Protein AF-A0A7J2UWP2-F1 (afdb_monomer_lite)

Secondary structure (DSSP, 8-state):
-HHHHHHHHHHHHHHHHHHHHHHHHHHHHHHHHHHHHHHHHHHHHS--PPPPP--EEEEEEETTEEEEEEEESSPEETT-EEEEEETTEEEEEEHHHHB-TTGGGTSEE-TT-EEEEEGGG-GGGGGSSEEEEEEE-STT--EEEEEEEE---S--EEEEEEEESSSPPTT-EEEEEEEEEE-SSS-B-S--EE-PPPTTEEEEEEEESS-EEETTTTEEE-PPPBPTT-EEEEEEEEEE-----SS-EEEEEEEE-SS-S-HHHHHHHHHHHHHHHT-TTTSTTTT-EEEEEEEE--SSS---EEEEEEEEEE-TTTTT-

Radius of gyration: 47.2 Å; chains: 1; bounding box: 147×28×114 Å

Sequence (321 aa):
MKTKNADHLRNLRTQNHALIELSATLLLLGLTVIVFVFITYMLFSAPQGSPGPVTTITGRLVDNNLVLEHMGGEPISLNATIGILFGSIHLQIQAYDYADSETKKDGLWGFGEQVVYPMYTHPEYVEVSQIEVMIINSEPESAIMFCSVLIDPLSDLSVTVSVNPESPQMGTPVIFTITIHNNGNINVSGIKLRFQLPSGFTFVEYSAESGSYDNSTGIWQNIAMIQPGGSAVLTVTAIVGQVIPDELTQLLILLDGSGSIRKADLDFIRNGFVTAIGNASIFPRGGFIEVTVVVFGGNAGGLTCKVVLNPTVVTNATINY

pLDDT: mean 82.62, std 12.98, range [40.56, 98.44]

Foldseek 3Di:
DVVVVVVVVVVVVVVVVVVVVVVVVVVVVVVVVVVVVVVVCVVVVPPPPDPAWAWDWAWEDDPQKTKIFTADTDWFAQQKWKWKDADHDIDIDRQVVQWDPVCPPVRTRHHGGIGIGRNVVPCCNLVGQWMWMWIQGVVVRDTHDIYIYGDDNQWDKDKDWDKPPPDDDAQDKMKIKIKIWTQHQAKDDFDKDADADDAQWAWDDKDWPFWDADNVRSMTGGGDIAHHRGMTIIMTMTGRHDRPFPDAAEDEAEAEPACPQDPVNVVVVLVVVLVQLADCVNVVGNSKHFYWYWYWYDPDDDTDIDTPDDGDIDGSVRSPD

Structure (mmCIF, N/CA/C/O backbone):
data_AF-A0A7J2UWP2-F1
#
_entry.id   AF-A0A7J2UWP2-F1
#
loop_
_atom_site.group_PDB
_atom_site.id
_atom_site.type_symbol
_atom_site.label_atom_id
_atom_site.label_alt_id
_atom_site.label_comp_id
_atom_site.label_asym_id
_atom_site.label_entity_id
_atom_site.label_seq_id
_atom_site.pdbx_PDB_ins_code
_atom_site.Cartn_x
_atom_site.Cartn_y
_atom_site.Cartn_z
_atom_site.occupancy
_atom_site.B_iso_or_equiv
_atom_site.auth_seq_id
_atom_site.auth_comp_id
_atom_site.auth_asym_id
_atom_site.auth_atom_id
_atom_site.pdbx_PDB_model_num
ATOM 1 N N . MET A 1 1 ? 119.112 -9.203 -14.229 1.00 54.06 1 MET A N 1
ATOM 2 C CA . MET A 1 1 ? 118.556 -8.667 -15.497 1.00 54.06 1 MET A CA 1
ATOM 3 C C . MET A 1 1 ? 117.324 -9.432 -16.015 1.00 54.06 1 MET A C 1
ATOM 5 O O . MET A 1 1 ? 116.501 -8.810 -16.665 1.00 54.06 1 MET A O 1
ATOM 9 N N . LYS A 1 2 ? 117.130 -10.730 -15.699 1.00 54.16 2 LYS A N 1
ATOM 10 C CA . LYS A 1 2 ? 115.951 -11.519 -16.137 1.00 54.16 2 LYS A CA 1
ATOM 11 C C . LYS A 1 2 ? 114.617 -11.189 -15.438 1.00 54.16 2 LYS A C 1
ATOM 13 O O . LYS A 1 2 ? 113.573 -11.348 -16.054 1.00 54.16 2 LYS A O 1
ATOM 18 N N . THR A 1 3 ? 114.629 -10.704 -14.197 1.00 54.47 3 THR A N 1
ATOM 19 C CA . THR A 1 3 ? 113.405 -10.400 -13.425 1.00 54.47 3 THR A CA 1
ATOM 20 C C . THR A 1 3 ? 112.688 -9.133 -13.905 1.00 54.47 3 THR A C 1
ATOM 22 O O . THR A 1 3 ? 111.474 -9.133 -14.060 1.00 54.47 3 THR A O 1
ATOM 25 N N . LYS A 1 4 ? 113.441 -8.091 -14.282 1.00 56.16 4 LYS A N 1
ATOM 26 C CA . LYS A 1 4 ? 112.893 -6.788 -14.707 1.00 56.16 4 LYS A CA 1
ATOM 27 C C . LYS A 1 4 ? 112.090 -6.846 -16.022 1.00 56.16 4 LYS A C 1
ATOM 29 O O . LYS A 1 4 ? 111.133 -6.099 -16.184 1.00 56.16 4 LYS A O 1
ATOM 34 N N . ASN A 1 5 ? 112.443 -7.757 -16.937 1.00 57.03 5 ASN A N 1
ATOM 35 C CA . ASN A 1 5 ? 111.720 -7.946 -18.205 1.00 57.03 5 ASN A CA 1
ATOM 36 C C . ASN A 1 5 ? 110.436 -8.771 -18.047 1.00 57.03 5 ASN A C 1
ATOM 38 O O . ASN A 1 5 ? 109.473 -8.527 -18.769 1.00 57.03 5 ASN A O 1
ATOM 42 N N . ALA A 1 6 ? 110.401 -9.722 -17.108 1.00 58.78 6 ALA A N 1
ATOM 43 C CA . ALA A 1 6 ? 109.202 -10.512 -16.836 1.00 58.78 6 ALA A CA 1
ATOM 44 C C . ALA A 1 6 ? 108.101 -9.656 -16.189 1.00 58.78 6 ALA A C 1
ATOM 46 O O . ALA A 1 6 ? 106.940 -9.763 -16.582 1.00 58.78 6 ALA A O 1
ATOM 47 N N . ASP A 1 7 ? 108.477 -8.752 -15.278 1.00 59.34 7 ASP A N 1
ATOM 48 C CA . ASP A 1 7 ? 107.547 -7.793 -14.674 1.00 59.34 7 ASP A CA 1
ATOM 49 C C . ASP A 1 7 ? 107.047 -6.761 -15.694 1.00 59.34 7 ASP A C 1
ATOM 51 O O . ASP A 1 7 ? 105.859 -6.457 -15.722 1.00 59.34 7 ASP A O 1
ATOM 55 N N . HIS A 1 8 ? 107.910 -6.284 -16.599 1.00 59.62 8 HIS A N 1
ATOM 56 C CA . HIS A 1 8 ? 107.518 -5.350 -17.661 1.00 59.62 8 HIS A CA 1
ATOM 57 C C . HIS A 1 8 ? 106.545 -5.976 -18.679 1.00 59.62 8 HIS A C 1
ATOM 59 O O . HIS A 1 8 ? 105.540 -5.361 -19.031 1.00 59.62 8 HIS A O 1
ATOM 65 N N . LEU A 1 9 ? 106.780 -7.226 -19.096 1.00 57.66 9 LEU A N 1
ATOM 66 C CA . LEU A 1 9 ? 105.882 -7.969 -19.992 1.00 57.66 9 LEU A CA 1
ATOM 67 C C . LEU A 1 9 ? 104.559 -8.358 -19.314 1.00 57.66 9 LEU A C 1
ATOM 69 O O . LEU A 1 9 ? 103.515 -8.339 -19.967 1.00 57.66 9 LEU A O 1
ATOM 73 N N . ARG A 1 10 ? 104.571 -8.667 -18.007 1.00 60.56 10 ARG A N 1
ATOM 74 C CA . ARG A 1 10 ? 103.337 -8.831 -17.218 1.00 60.56 10 ARG A CA 1
ATOM 75 C C . ARG A 1 10 ? 102.531 -7.538 -17.184 1.00 60.56 10 ARG A C 1
ATOM 77 O O . ARG A 1 10 ? 101.335 -7.606 -17.439 1.00 60.56 10 ARG A O 1
ATOM 84 N N . ASN A 1 11 ? 103.187 -6.399 -16.953 1.00 60.94 11 ASN A N 1
ATOM 85 C CA . ASN A 1 11 ? 102.537 -5.091 -16.857 1.00 60.94 11 ASN A CA 1
ATOM 86 C C . ASN A 1 11 ? 101.907 -4.650 -18.195 1.00 60.94 11 ASN A C 1
ATOM 88 O O . ASN A 1 11 ? 100.780 -4.162 -18.220 1.00 60.94 11 ASN A O 1
ATOM 92 N N . LEU A 1 12 ? 102.589 -4.909 -19.320 1.00 58.28 12 LEU A N 1
ATOM 93 C CA . LEU A 1 12 ? 102.059 -4.681 -20.673 1.00 58.28 12 LEU A CA 1
ATOM 94 C C . LEU A 1 12 ? 100.874 -5.604 -21.002 1.00 58.28 12 LEU A C 1
ATOM 96 O O . LEU A 1 12 ? 99.905 -5.175 -21.626 1.00 58.28 12 LEU A O 1
ATOM 100 N N . ARG A 1 13 ? 100.911 -6.867 -20.557 1.00 60.50 13 ARG A N 1
ATOM 101 C CA . ARG A 1 13 ? 99.801 -7.810 -20.750 1.00 60.50 13 ARG A CA 1
ATOM 102 C C . ARG A 1 13 ? 98.578 -7.417 -19.917 1.00 60.50 13 ARG A C 1
ATOM 104 O O . ARG A 1 13 ? 97.470 -7.471 -20.437 1.00 60.50 13 ARG A O 1
ATOM 111 N N . THR A 1 14 ? 98.761 -6.968 -18.673 1.00 61.62 14 THR A N 1
ATOM 112 C CA . THR A 1 14 ? 97.669 -6.435 -17.837 1.00 61.62 14 THR A CA 1
ATOM 113 C C . THR A 1 14 ? 97.116 -5.113 -18.362 1.00 61.62 14 THR A C 1
ATOM 115 O O . THR A 1 14 ? 95.903 -4.936 -18.341 1.00 61.62 14 THR A O 1
ATOM 118 N N . GLN A 1 15 ? 97.955 -4.217 -18.896 1.00 62.66 15 GLN A N 1
ATOM 119 C CA . GLN A 1 15 ? 97.484 -2.979 -19.530 1.00 62.66 15 GLN A CA 1
ATOM 120 C C . GLN A 1 15 ? 96.659 -3.255 -20.790 1.00 62.66 15 GLN A C 1
ATOM 122 O O . GLN A 1 15 ? 95.588 -2.679 -20.942 1.00 62.66 15 GLN A O 1
ATOM 127 N N . ASN A 1 16 ? 97.099 -4.174 -21.654 1.00 67.69 16 ASN A N 1
ATOM 128 C CA . ASN A 1 16 ? 96.331 -4.551 -22.842 1.00 67.69 16 ASN A CA 1
ATOM 129 C C . ASN A 1 16 ? 95.028 -5.279 -22.483 1.00 67.69 16 ASN A C 1
ATOM 131 O O . ASN A 1 16 ? 94.014 -5.036 -23.127 1.00 67.69 16 ASN A O 1
ATOM 135 N N . HIS A 1 17 ? 95.018 -6.116 -21.439 1.00 71.44 17 HIS A N 1
ATOM 136 C CA . HIS A 1 17 ? 93.777 -6.708 -20.929 1.00 71.44 17 HIS A CA 1
ATOM 137 C C . HIS A 1 17 ? 92.807 -5.644 -20.405 1.00 71.44 17 HIS A C 1
ATOM 139 O O . HIS A 1 17 ? 91.642 -5.669 -20.786 1.00 71.44 17 HIS A O 1
ATOM 145 N N . ALA A 1 18 ? 93.289 -4.672 -19.625 1.00 72.69 18 ALA A N 1
ATOM 146 C CA . ALA A 1 18 ? 92.463 -3.570 -19.136 1.00 72.69 18 ALA A CA 1
ATOM 147 C C . ALA A 1 18 ? 91.910 -2.701 -20.282 1.00 72.69 18 ALA A C 1
ATOM 149 O O . ALA A 1 18 ? 90.762 -2.270 -20.236 1.00 72.69 18 ALA A O 1
ATOM 150 N N . LEU A 1 19 ? 92.700 -2.473 -21.338 1.00 75.00 19 LEU A N 1
ATOM 151 C CA . LEU A 1 19 ? 92.277 -1.698 -22.509 1.00 75.00 19 LEU A CA 1
ATOM 152 C C . LEU A 1 19 ? 91.225 -2.446 -23.344 1.00 75.00 19 LEU A C 1
ATOM 154 O O . LEU A 1 19 ? 90.260 -1.841 -23.810 1.00 75.00 19 LEU A O 1
ATOM 158 N N . ILE A 1 20 ? 91.380 -3.767 -23.486 1.00 79.31 20 ILE A N 1
ATOM 159 C CA . ILE A 1 20 ? 90.401 -4.635 -24.150 1.00 79.31 20 ILE A CA 1
ATOM 160 C C . ILE A 1 20 ? 89.096 -4.669 -23.349 1.00 79.31 20 ILE A C 1
ATOM 162 O O . ILE A 1 20 ? 88.036 -4.455 -23.934 1.00 79.31 20 ILE A O 1
ATOM 166 N N . GLU A 1 21 ? 89.153 -4.855 -22.028 1.00 82.06 21 GLU A N 1
ATOM 167 C CA . GLU A 1 21 ? 87.965 -4.836 -21.163 1.00 82.06 21 GLU A CA 1
ATOM 168 C C . GLU A 1 21 ? 87.243 -3.486 -21.204 1.00 82.06 21 GLU A C 1
ATOM 170 O O . GLU A 1 21 ? 86.018 -3.451 -21.332 1.00 82.06 21 GLU A O 1
ATOM 175 N N . LEU A 1 22 ? 87.984 -2.372 -21.185 1.00 85.25 22 LEU A N 1
ATOM 176 C CA . LEU A 1 22 ? 87.404 -1.036 -21.311 1.00 85.25 22 LEU A CA 1
ATOM 177 C C . LEU A 1 22 ? 86.703 -0.864 -22.665 1.00 85.25 22 LEU A C 1
ATOM 179 O O . LEU A 1 22 ? 85.567 -0.400 -22.710 1.00 85.25 22 LEU A O 1
ATOM 183 N N . SER A 1 23 ? 87.347 -1.282 -23.761 1.00 82.62 23 SER A N 1
ATOM 184 C CA . SER A 1 23 ? 86.773 -1.187 -25.109 1.00 82.62 23 SER A CA 1
ATOM 185 C C . SER A 1 23 ? 85.529 -2.066 -25.286 1.00 82.62 23 SER A C 1
ATOM 187 O O . SER A 1 23 ? 84.542 -1.619 -25.868 1.00 82.62 23 SER A O 1
ATOM 189 N N . ALA A 1 24 ? 85.533 -3.276 -24.718 1.00 84.50 24 ALA A N 1
ATOM 190 C CA . ALA A 1 24 ? 84.399 -4.191 -24.743 1.00 84.50 24 ALA A CA 1
ATOM 191 C C . ALA A 1 24 ? 83.229 -3.654 -23.911 1.00 84.50 24 ALA A C 1
ATOM 193 O O . ALA A 1 24 ? 82.085 -3.705 -24.356 1.00 84.50 24 ALA A O 1
ATOM 194 N N . THR A 1 25 ? 83.515 -3.076 -22.742 1.00 90.00 25 THR A N 1
ATOM 195 C CA . THR A 1 25 ? 82.499 -2.457 -21.881 1.00 90.00 25 THR A CA 1
ATOM 196 C C . THR A 1 25 ? 81.890 -1.226 -22.546 1.00 90.00 25 THR A C 1
ATOM 198 O O . THR A 1 25 ? 80.674 -1.064 -22.521 1.00 90.00 25 THR A O 1
ATOM 201 N N . LEU A 1 26 ? 82.703 -0.384 -23.198 1.00 88.50 26 LEU A N 1
ATOM 202 C CA . LEU A 1 26 ? 82.209 0.782 -23.938 1.00 88.50 26 LEU A CA 1
ATOM 203 C C . LEU A 1 26 ? 81.312 0.367 -25.110 1.00 88.50 26 LEU A C 1
ATOM 205 O O . LEU A 1 26 ? 80.272 0.980 -25.343 1.00 88.50 26 LEU A O 1
ATOM 209 N N . LEU A 1 27 ? 81.706 -0.684 -25.834 1.00 89.88 27 LEU A N 1
ATOM 210 C CA . LEU A 1 27 ? 80.955 -1.202 -26.973 1.00 89.88 27 LEU A CA 1
ATOM 211 C C . LEU A 1 27 ? 79.639 -1.853 -26.528 1.00 89.88 27 LEU A C 1
ATOM 213 O O . LEU A 1 27 ? 78.596 -1.604 -27.130 1.00 89.88 27 LEU A O 1
ATOM 217 N N . LEU A 1 28 ? 79.668 -2.614 -25.429 1.00 92.25 28 LEU A N 1
ATOM 218 C CA . LEU A 1 28 ? 78.472 -3.176 -24.810 1.00 92.25 28 LEU A CA 1
ATOM 219 C C . LEU A 1 28 ? 77.537 -2.071 -24.309 1.00 92.25 28 LEU A C 1
ATOM 221 O O . LEU A 1 28 ? 76.337 -2.135 -24.561 1.00 92.25 28 LEU A O 1
ATOM 225 N N . LEU A 1 29 ? 78.065 -1.031 -23.660 1.00 93.31 29 LEU A N 1
ATOM 226 C CA . LEU A 1 29 ? 77.270 0.105 -23.198 1.00 93.31 29 LEU A CA 1
ATOM 227 C C . LEU A 1 29 ? 76.619 0.838 -24.377 1.00 93.31 29 LEU A C 1
ATOM 229 O O . LEU A 1 29 ? 75.421 1.101 -24.338 1.00 93.31 29 LEU A O 1
ATOM 233 N N . GLY A 1 30 ? 77.374 1.098 -25.449 1.00 93.19 30 GLY A N 1
ATOM 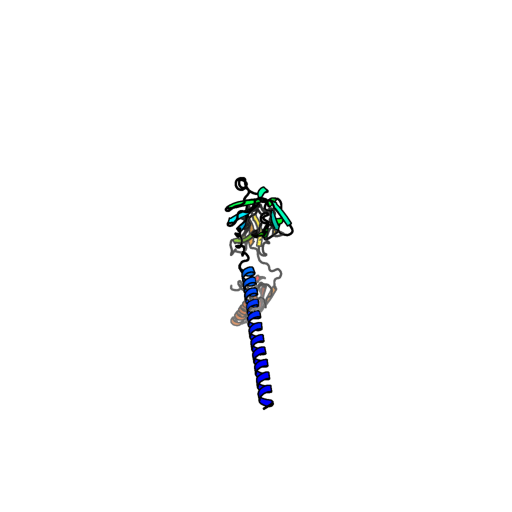234 C CA . GLY A 1 30 ? 76.854 1.723 -26.666 1.00 93.19 30 GLY A CA 1
ATOM 235 C C . GLY A 1 30 ? 75.720 0.916 -27.302 1.00 93.19 30 GLY A C 1
ATOM 236 O O . GLY A 1 30 ? 74.670 1.476 -27.614 1.00 93.19 30 GLY A O 1
ATOM 237 N N . LEU A 1 31 ? 75.886 -0.406 -27.419 1.00 93.81 31 LEU A N 1
ATOM 238 C CA . LEU A 1 31 ? 74.842 -1.296 -27.930 1.00 93.81 31 LEU A CA 1
ATOM 239 C C . LEU A 1 31 ? 73.599 -1.277 -27.028 1.00 93.81 31 LEU A C 1
ATOM 241 O O . LEU A 1 31 ? 72.482 -1.134 -27.519 1.00 93.81 31 LEU A O 1
ATOM 245 N N . THR A 1 32 ? 73.791 -1.381 -25.711 1.00 93.88 32 THR A N 1
ATOM 246 C CA . THR A 1 32 ? 72.688 -1.408 -24.739 1.00 93.88 32 THR A CA 1
ATOM 247 C C . THR A 1 32 ? 71.885 -0.112 -24.775 1.00 93.88 32 THR A C 1
ATOM 249 O O . THR A 1 32 ? 70.659 -0.161 -24.786 1.00 93.88 32 THR A O 1
ATOM 252 N N . VAL A 1 33 ? 72.556 1.042 -24.855 1.00 93.00 33 VAL A N 1
ATOM 253 C CA . VAL A 1 33 ? 71.899 2.354 -24.951 1.00 93.00 33 VAL A CA 1
ATOM 254 C C . VAL A 1 33 ? 71.089 2.462 -26.241 1.00 93.00 33 VAL A C 1
ATOM 256 O O . VAL A 1 33 ? 69.937 2.878 -26.187 1.00 93.00 33 VAL A O 1
ATOM 259 N N . ILE A 1 34 ? 71.636 2.039 -27.385 1.00 93.44 34 ILE A N 1
ATOM 260 C CA . ILE A 1 34 ? 70.914 2.069 -28.668 1.00 93.44 34 ILE A CA 1
ATOM 261 C C . ILE A 1 34 ? 69.673 1.173 -28.617 1.00 93.44 34 ILE A C 1
ATOM 263 O O . ILE A 1 34 ? 68.593 1.605 -29.013 1.00 93.44 34 ILE A O 1
ATOM 267 N N . VAL A 1 35 ? 69.803 -0.048 -28.091 1.00 92.56 35 VAL A N 1
ATOM 268 C CA . VAL A 1 35 ? 68.675 -0.980 -27.945 1.00 92.56 35 VAL A CA 1
ATOM 269 C C . VAL A 1 35 ? 67.610 -0.405 -27.010 1.00 92.56 35 VAL A C 1
ATOM 271 O O . VAL A 1 35 ? 66.431 -0.426 -27.354 1.00 92.56 35 VAL A O 1
ATOM 274 N N . PHE A 1 36 ? 68.000 0.171 -25.869 1.00 90.69 36 PHE A N 1
ATOM 275 C CA . PHE A 1 36 ? 67.055 0.798 -24.941 1.00 90.69 36 PHE A CA 1
ATOM 276 C C . PHE A 1 36 ? 66.352 2.005 -25.555 1.00 90.69 36 PHE A C 1
ATOM 278 O O . PHE A 1 36 ? 65.141 2.131 -25.404 1.00 90.69 36 PHE A O 1
ATOM 285 N N . VAL A 1 37 ? 67.074 2.871 -26.270 1.00 91.44 37 VAL A N 1
ATOM 286 C CA . VAL A 1 37 ? 66.489 4.022 -26.974 1.00 91.44 37 VAL A CA 1
ATOM 287 C C . VAL A 1 37 ? 65.508 3.548 -28.039 1.00 91.44 37 VAL A C 1
ATOM 289 O O . VAL A 1 37 ? 64.418 4.099 -28.137 1.00 91.44 37 VAL A O 1
ATOM 292 N N . PHE A 1 38 ? 65.847 2.501 -28.789 1.00 88.25 38 PHE A N 1
ATOM 293 C CA . PHE A 1 38 ? 64.975 1.952 -29.823 1.00 88.25 38 PHE A CA 1
ATOM 294 C C . PHE A 1 38 ? 63.703 1.323 -29.237 1.00 88.25 38 PHE A C 1
ATOM 296 O O . PHE A 1 38 ? 62.605 1.590 -29.719 1.00 88.25 38 PHE A O 1
ATOM 303 N N . ILE A 1 39 ? 63.831 0.545 -28.157 1.00 81.25 39 ILE A N 1
ATOM 304 C CA . ILE A 1 39 ? 62.695 -0.034 -27.425 1.00 81.25 39 ILE A CA 1
ATOM 305 C C . ILE A 1 39 ? 61.823 1.070 -26.819 1.00 81.25 39 ILE A C 1
ATOM 307 O O . ILE A 1 39 ? 60.604 1.029 -26.950 1.00 81.25 39 ILE A O 1
ATOM 311 N N . THR A 1 40 ? 62.441 2.081 -26.204 1.00 82.12 40 THR A N 1
ATOM 312 C CA . THR A 1 40 ? 61.747 3.244 -25.633 1.00 82.12 40 THR A CA 1
ATOM 313 C C . THR A 1 40 ? 61.000 3.996 -26.732 1.00 82.12 40 THR A C 1
ATOM 315 O O . THR A 1 40 ? 59.816 4.270 -26.595 1.00 82.12 40 THR A O 1
ATOM 318 N N . TYR A 1 41 ? 61.642 4.261 -27.868 1.00 84.62 41 TYR A N 1
ATOM 319 C CA . TYR A 1 41 ? 60.997 4.906 -29.005 1.00 84.62 41 TYR A CA 1
ATOM 320 C C . TYR A 1 41 ? 59.820 4.078 -29.530 1.00 84.62 41 TYR A C 1
ATOM 322 O O . TYR A 1 41 ? 58.749 4.632 -29.719 1.00 84.62 41 TYR A O 1
ATOM 330 N N . MET A 1 42 ? 59.954 2.760 -29.691 1.00 77.69 42 MET A N 1
ATOM 331 C CA . MET A 1 42 ? 58.841 1.889 -30.095 1.00 77.69 42 MET A CA 1
ATOM 332 C C . MET A 1 42 ? 57.681 1.890 -29.086 1.00 77.69 42 MET A C 1
ATOM 334 O O . MET A 1 42 ? 56.526 1.988 -29.490 1.00 77.69 42 MET A O 1
ATOM 338 N N . LEU A 1 43 ? 57.974 1.820 -27.784 1.00 73.38 43 LEU A N 1
ATOM 339 C CA . LEU A 1 43 ? 56.963 1.816 -26.721 1.00 73.38 43 LEU A CA 1
ATOM 340 C C . LEU A 1 43 ? 56.226 3.156 -26.602 1.00 73.38 43 LEU A C 1
ATOM 342 O O . LEU A 1 43 ? 55.010 3.167 -26.434 1.00 73.38 43 LEU A O 1
ATOM 346 N N . PHE A 1 44 ? 56.945 4.278 -26.694 1.00 70.25 44 PHE A N 1
ATOM 347 C CA . PHE A 1 44 ? 56.385 5.618 -26.480 1.00 70.25 44 PHE A CA 1
ATOM 348 C C . PHE A 1 44 ? 55.943 6.329 -27.767 1.00 70.25 44 PHE A C 1
ATOM 350 O O . PHE A 1 44 ? 55.212 7.311 -27.685 1.00 70.25 44 PHE A O 1
ATOM 357 N N . SER A 1 45 ? 56.349 5.841 -28.944 1.00 69.75 45 SER A N 1
ATOM 358 C CA . SER A 1 45 ? 55.863 6.331 -30.248 1.00 69.75 45 SER A CA 1
ATOM 359 C C . SER A 1 45 ? 54.718 5.490 -30.802 1.00 69.75 45 SER A C 1
ATOM 361 O O . SER A 1 45 ? 54.161 5.845 -31.840 1.00 69.75 45 SER A O 1
ATOM 363 N N . ALA A 1 46 ? 54.354 4.386 -30.136 1.00 65.56 46 ALA A N 1
ATOM 364 C CA . ALA A 1 46 ? 53.081 3.737 -30.398 1.00 65.56 46 ALA A CA 1
ATOM 365 C C . ALA A 1 46 ? 51.980 4.790 -30.187 1.00 65.56 46 ALA A C 1
ATOM 367 O O . ALA A 1 46 ? 51.934 5.384 -29.103 1.00 65.56 46 ALA A O 1
ATOM 368 N N . PRO A 1 47 ? 51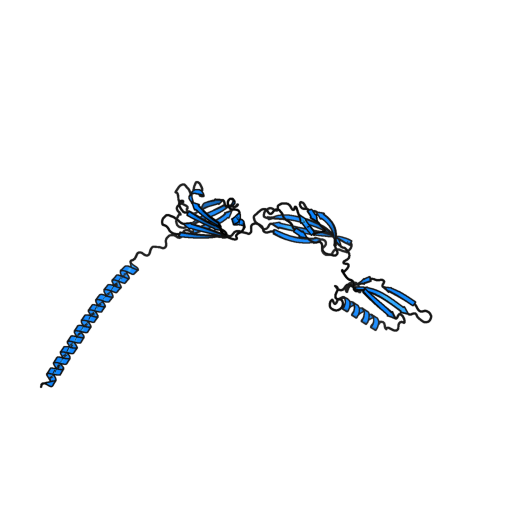.137 5.075 -31.198 1.00 64.12 47 PRO A N 1
ATOM 369 C CA . PRO A 1 47 ? 50.065 6.042 -31.044 1.00 64.12 47 PRO A CA 1
ATOM 370 C C . PRO A 1 47 ? 49.190 5.576 -29.883 1.00 64.12 47 PRO A C 1
ATOM 372 O O . PRO A 1 47 ? 48.518 4.551 -29.971 1.00 64.12 47 PRO A O 1
ATOM 375 N N . GLN A 1 48 ? 49.240 6.304 -28.768 1.00 57.16 48 GLN A N 1
ATOM 376 C CA . GLN A 1 48 ? 48.247 6.147 -27.720 1.00 57.16 48 GLN A CA 1
ATOM 377 C C . GLN A 1 48 ? 46.946 6.605 -28.366 1.00 57.16 48 GLN A C 1
ATOM 379 O O . GLN A 1 48 ? 46.820 7.780 -28.719 1.00 57.16 48 GLN A O 1
ATOM 384 N N . GLY A 1 49 ? 46.020 5.676 -28.614 1.00 54.94 49 GLY A N 1
ATOM 385 C CA . GLY A 1 49 ? 44.678 6.065 -29.019 1.00 54.94 49 GLY A CA 1
ATOM 386 C C . GLY A 1 49 ? 44.179 7.060 -27.980 1.00 54.94 49 GLY A C 1
ATOM 387 O O . GLY A 1 49 ? 44.218 6.759 -26.785 1.00 54.94 49 GLY A O 1
ATOM 388 N N . SER A 1 50 ? 43.772 8.260 -28.407 1.00 52.91 50 SER A N 1
ATOM 389 C CA . SER A 1 50 ? 42.944 9.096 -27.538 1.00 52.91 50 SER A CA 1
ATOM 390 C C . SER A 1 50 ? 41.829 8.189 -27.026 1.00 52.91 50 SER A C 1
ATOM 392 O O . SER A 1 50 ? 41.275 7.456 -27.855 1.00 52.91 50 SER A O 1
ATOM 394 N N . PRO A 1 51 ? 41.500 8.178 -25.719 1.00 55.91 51 PRO A N 1
ATOM 395 C CA . PRO A 1 51 ? 40.264 7.537 -25.308 1.00 55.91 51 PRO A CA 1
ATOM 396 C C . PRO A 1 51 ? 39.173 8.082 -26.232 1.00 55.91 51 PRO A C 1
ATOM 398 O O . PRO A 1 51 ? 39.085 9.300 -26.437 1.00 55.91 51 PRO A O 1
ATOM 401 N N . GLY A 1 52 ? 38.468 7.169 -26.904 1.00 55.78 52 GLY A N 1
ATOM 402 C CA . GLY A 1 52 ? 37.381 7.545 -27.793 1.00 55.78 52 GLY A CA 1
ATOM 403 C C . GLY A 1 52 ? 36.375 8.409 -27.025 1.00 55.78 52 GLY A C 1
ATOM 404 O O . GLY A 1 52 ? 36.310 8.320 -25.793 1.00 55.78 52 GLY A O 1
ATOM 405 N N . PRO A 1 53 ? 35.630 9.286 -27.708 1.00 59.34 53 PRO A N 1
ATOM 406 C CA . PRO A 1 53 ? 34.549 10.035 -27.072 1.00 59.34 53 PRO A CA 1
ATOM 407 C C . PRO A 1 53 ? 33.637 9.083 -26.280 1.00 59.34 53 PRO A C 1
ATOM 409 O O . PRO A 1 53 ? 33.154 8.082 -26.799 1.00 59.34 53 PRO A O 1
ATOM 412 N N . VAL A 1 54 ? 33.427 9.370 -24.993 1.00 65.50 54 VAL A N 1
ATOM 413 C CA . VAL A 1 54 ? 32.528 8.572 -24.151 1.00 65.50 54 VAL A CA 1
ATOM 414 C C . VAL A 1 54 ? 31.108 9.052 -24.406 1.00 65.50 54 VAL A C 1
ATOM 416 O O . VAL A 1 54 ? 30.749 10.170 -24.034 1.00 65.50 54 VAL A O 1
ATOM 419 N N . THR A 1 55 ? 30.303 8.212 -25.045 1.00 78.25 55 THR A N 1
ATOM 420 C CA . THR A 1 55 ? 28.875 8.473 -25.209 1.00 78.25 55 THR A CA 1
ATOM 421 C C . THR A 1 55 ? 28.128 8.179 -23.918 1.00 78.25 55 THR A C 1
ATOM 423 O O . THR A 1 55 ? 28.281 7.113 -23.321 1.00 78.25 55 THR A O 1
ATOM 426 N N . THR A 1 56 ? 27.316 9.138 -23.484 1.00 82.06 56 THR A N 1
ATOM 427 C CA . THR A 1 56 ? 26.455 9.010 -22.308 1.00 82.06 56 THR A CA 1
ATOM 428 C C . THR A 1 56 ? 25.014 8.889 -22.763 1.00 82.06 56 THR A C 1
ATOM 430 O O . THR A 1 56 ? 24.538 9.720 -23.527 1.00 82.06 56 THR A O 1
ATOM 433 N N . ILE A 1 57 ? 24.304 7.890 -22.254 1.00 86.12 57 ILE A N 1
ATOM 434 C CA . ILE A 1 57 ? 22.862 7.723 -22.434 1.00 86.12 57 ILE A CA 1
ATOM 435 C C . ILE A 1 57 ? 22.253 7.599 -21.039 1.00 86.12 57 ILE A C 1
ATOM 437 O O . ILE A 1 57 ? 22.866 7.017 -20.141 1.00 86.12 57 ILE A O 1
ATOM 441 N N . THR A 1 58 ? 21.051 8.125 -20.862 1.00 88.69 58 THR A N 1
ATOM 442 C CA . THR A 1 58 ? 20.240 7.887 -19.667 1.00 88.69 58 THR A CA 1
ATOM 443 C C . THR A 1 58 ? 19.020 7.048 -20.019 1.00 88.69 58 THR A C 1
ATOM 445 O O . THR A 1 58 ? 18.527 7.109 -21.146 1.00 88.69 58 THR A O 1
ATOM 448 N N . GLY A 1 59 ? 18.529 6.270 -19.060 1.00 90.06 59 GLY A N 1
ATOM 449 C CA . GLY A 1 59 ? 17.309 5.490 -19.189 1.00 90.06 59 GLY A CA 1
ATOM 450 C C . GLY A 1 59 ? 16.301 5.881 -18.116 1.00 90.06 59 GLY A C 1
ATOM 451 O O . GLY A 1 59 ? 16.662 6.111 -16.963 1.00 90.06 59 GLY A O 1
ATOM 452 N N . ARG A 1 60 ? 15.026 5.947 -18.490 1.00 88.19 60 ARG A N 1
ATOM 453 C CA . ARG A 1 60 ? 13.906 6.149 -17.562 1.00 88.19 60 ARG A CA 1
ATOM 454 C C . ARG A 1 60 ? 12.685 5.362 -18.016 1.00 88.19 60 ARG A C 1
ATOM 456 O O . ARG A 1 60 ? 12.526 5.098 -19.206 1.00 88.19 60 ARG A O 1
ATOM 463 N N . LEU A 1 61 ? 11.804 5.038 -17.079 1.00 88.31 61 LEU A N 1
ATOM 464 C CA . LEU A 1 61 ? 10.475 4.518 -17.387 1.00 88.31 61 LEU A CA 1
ATOM 465 C C . LEU A 1 61 ? 9.462 5.663 -17.390 1.00 88.31 61 LEU A C 1
ATOM 467 O O . LEU A 1 61 ? 9.356 6.400 -16.414 1.00 88.31 61 LEU A O 1
ATOM 471 N N . VAL A 1 62 ? 8.723 5.805 -18.489 1.00 85.25 62 VAL A N 1
ATOM 472 C CA . VAL A 1 62 ? 7.621 6.769 -18.629 1.00 85.25 62 VAL A CA 1
ATOM 473 C C . VAL A 1 62 ? 6.451 6.056 -19.295 1.00 85.25 62 VAL A C 1
ATOM 475 O O . VAL A 1 62 ? 6.603 5.530 -20.396 1.00 85.25 62 VAL A O 1
ATOM 478 N N . ASP A 1 63 ? 5.296 6.012 -18.628 1.00 82.69 63 ASP A N 1
ATOM 479 C CA . ASP A 1 63 ? 4.053 5.425 -19.155 1.00 82.69 63 ASP A CA 1
ATOM 480 C C . ASP A 1 63 ? 4.231 4.011 -19.749 1.00 82.69 63 ASP A C 1
ATOM 482 O O . ASP A 1 63 ? 3.798 3.722 -20.863 1.00 82.69 63 ASP A O 1
ATOM 486 N N . ASN A 1 64 ? 4.909 3.121 -19.016 1.00 83.62 64 ASN A N 1
ATOM 487 C CA . ASN A 1 64 ? 5.258 1.754 -19.442 1.00 83.62 64 ASN A CA 1
ATOM 488 C C . ASN A 1 64 ? 6.163 1.680 -20.686 1.00 83.62 64 ASN A C 1
ATOM 490 O O . ASN A 1 64 ? 6.206 0.650 -21.362 1.00 83.62 64 ASN A O 1
ATOM 494 N N . ASN A 1 65 ? 6.909 2.741 -20.987 1.00 89.69 65 ASN A N 1
ATOM 495 C CA . ASN A 1 65 ? 7.941 2.740 -22.013 1.00 89.69 65 ASN A CA 1
ATOM 496 C C . ASN A 1 65 ? 9.311 2.957 -21.379 1.00 89.69 65 ASN A C 1
ATOM 498 O O . ASN A 1 65 ? 9.493 3.861 -20.561 1.00 89.69 65 ASN A O 1
ATOM 502 N N . LEU A 1 66 ? 10.281 2.142 -21.782 1.00 93.81 66 LEU A N 1
ATOM 503 C CA . LEU A 1 66 ? 11.687 2.390 -21.508 1.00 93.81 66 LEU A CA 1
ATOM 504 C C . LEU A 1 66 ? 12.172 3.441 -22.507 1.00 93.81 66 LEU A C 1
ATOM 506 O O . LEU A 1 66 ? 12.304 3.159 -23.698 1.00 93.81 66 LEU A O 1
ATOM 510 N N . VAL A 1 67 ? 12.404 4.654 -22.016 1.00 93.75 67 VAL A N 1
ATOM 511 C CA . VAL A 1 67 ? 12.921 5.772 -22.805 1.00 93.75 67 VAL A CA 1
ATOM 512 C C . VAL A 1 67 ? 14.416 5.870 -22.564 1.00 93.75 67 VAL A C 1
ATOM 514 O O . VAL A 1 67 ? 14.851 6.116 -21.436 1.00 93.75 67 VAL A O 1
ATOM 517 N N . LEU A 1 68 ? 15.189 5.690 -23.628 1.00 93.88 68 LEU A N 1
ATOM 518 C CA . LEU A 1 68 ? 16.629 5.891 -23.634 1.00 93.88 68 LEU A CA 1
ATOM 519 C C . LEU A 1 68 ? 16.932 7.192 -24.367 1.00 93.88 68 LEU A C 1
ATOM 521 O O . LEU A 1 68 ? 16.455 7.387 -25.481 1.00 93.88 68 LEU A O 1
ATOM 525 N N . GLU A 1 69 ? 17.721 8.074 -23.761 1.00 92.50 69 GLU A N 1
ATOM 526 C CA . GLU A 1 69 ? 18.015 9.403 -24.304 1.00 92.50 69 GLU A CA 1
ATOM 527 C C . GLU A 1 69 ? 19.518 9.667 -24.329 1.00 92.50 69 GLU A C 1
ATOM 529 O O . GLU A 1 69 ? 20.216 9.431 -23.338 1.00 92.50 69 GLU A O 1
ATOM 534 N N . HIS A 1 70 ? 20.018 10.173 -25.456 1.00 90.56 70 HIS A N 1
ATOM 535 C CA . HIS A 1 70 ? 21.435 10.487 -25.617 1.00 90.56 70 HIS A CA 1
ATOM 536 C C . HIS A 1 70 ? 21.791 11.814 -24.957 1.00 90.56 70 HIS A C 1
ATOM 538 O O . HIS A 1 70 ? 21.228 12.860 -25.267 1.00 90.56 70 HIS A O 1
ATOM 544 N N . MET A 1 71 ? 22.744 11.770 -24.032 1.00 86.75 71 MET A N 1
ATOM 545 C CA . MET A 1 71 ? 23.135 12.885 -23.165 1.00 86.75 71 MET A CA 1
ATOM 546 C C . MET A 1 71 ? 24.451 13.546 -23.576 1.00 86.75 71 MET A C 1
ATOM 548 O O . MET A 1 71 ? 24.882 14.502 -22.931 1.00 86.75 71 MET A O 1
ATOM 552 N N . GLY A 1 72 ? 25.082 13.082 -24.655 1.00 82.06 72 GLY A N 1
ATOM 553 C CA . GLY A 1 72 ? 26.286 13.680 -25.228 1.00 82.06 72 GLY A CA 1
ATOM 554 C C . GLY A 1 72 ? 27.387 12.663 -25.514 1.00 82.06 72 GLY A C 1
ATOM 555 O O . GLY A 1 72 ? 27.309 11.503 -25.116 1.00 82.06 72 GLY A O 1
ATOM 556 N N . GLY A 1 73 ? 28.416 13.107 -26.235 1.00 82.19 73 GLY A N 1
ATOM 557 C CA . GLY A 1 73 ? 29.482 12.252 -26.765 1.00 82.19 73 GLY A CA 1
ATOM 558 C C . GLY A 1 73 ? 29.287 11.946 -28.250 1.00 82.19 73 GLY A C 1
ATOM 559 O O . GLY A 1 73 ? 28.701 12.751 -28.974 1.00 82.19 73 GLY A O 1
ATOM 560 N N . GLU A 1 74 ? 29.806 10.810 -28.710 1.00 84.31 74 GLU A N 1
ATOM 561 C CA . GLU A 1 74 ? 29.703 10.403 -30.114 1.00 84.31 74 GLU A CA 1
ATOM 562 C C . GLU A 1 74 ? 28.289 9.900 -30.440 1.00 84.31 74 GLU A C 1
ATOM 564 O O . GLU A 1 74 ? 27.681 9.196 -29.620 1.00 84.31 74 GLU A O 1
ATOM 569 N N . PRO A 1 75 ? 27.730 10.256 -31.607 1.00 87.31 75 PRO A N 1
ATOM 570 C CA . PRO A 1 75 ? 26.486 9.661 -32.074 1.00 87.31 75 PRO A CA 1
ATOM 571 C C . PRO A 1 75 ? 26.615 8.142 -32.222 1.00 87.31 75 PRO A C 1
ATOM 573 O O . PRO A 1 75 ? 27.645 7.634 -32.661 1.00 87.31 75 PRO A O 1
ATOM 576 N N . ILE A 1 76 ? 25.561 7.412 -31.869 1.00 88.31 76 ILE A N 1
ATOM 577 C CA . ILE A 1 76 ? 25.511 5.952 -31.993 1.00 88.31 76 ILE A CA 1
ATOM 578 C C . ILE A 1 76 ? 24.813 5.606 -33.308 1.00 88.31 76 ILE A C 1
ATOM 580 O O . ILE A 1 76 ? 23.789 6.193 -33.630 1.00 88.31 76 ILE A O 1
ATOM 584 N N . SER A 1 77 ? 25.325 4.644 -34.073 1.00 90.00 77 SER A N 1
ATOM 585 C CA . SER A 1 77 ? 24.608 4.155 -35.258 1.00 90.00 77 SER A CA 1
ATOM 586 C C . SER A 1 77 ? 23.249 3.564 -34.871 1.00 90.00 77 SER A C 1
ATOM 588 O O . SER A 1 77 ? 23.163 2.788 -33.920 1.00 90.00 77 SER A O 1
ATOM 590 N N . LEU A 1 78 ? 22.185 3.845 -35.628 1.00 91.56 78 LEU A N 1
ATOM 591 C CA . LEU A 1 78 ? 20.880 3.215 -35.387 1.00 91.56 78 LEU A CA 1
ATOM 592 C C . LEU A 1 78 ? 20.860 1.701 -35.670 1.00 91.56 78 LEU A C 1
ATOM 594 O O . LEU A 1 78 ? 19.927 1.019 -35.250 1.00 91.56 78 LEU A O 1
ATOM 598 N N . ASN A 1 79 ? 21.903 1.154 -36.301 1.00 90.50 79 ASN A N 1
ATOM 599 C CA . ASN A 1 79 ? 22.118 -0.296 -36.394 1.00 90.50 79 ASN A CA 1
ATOM 600 C C . ASN A 1 79 ? 22.661 -0.907 -35.085 1.00 90.50 79 ASN A C 1
ATOM 602 O O . ASN A 1 79 ? 22.940 -2.104 -35.027 1.00 90.50 79 ASN A O 1
ATOM 606 N N . ALA A 1 80 ? 22.863 -0.099 -34.040 1.00 89.38 80 ALA A N 1
ATOM 607 C CA . ALA A 1 80 ? 23.270 -0.594 -32.738 1.00 89.38 80 ALA A CA 1
ATOM 608 C C . ALA A 1 80 ? 22.206 -1.521 -32.141 1.00 89.38 80 ALA A C 1
ATOM 610 O O . ALA A 1 80 ? 20.997 -1.273 -32.209 1.00 89.38 80 ALA A O 1
ATOM 611 N N . THR A 1 81 ? 22.690 -2.577 -31.491 1.00 91.12 81 THR A N 1
ATOM 612 C CA . THR A 1 81 ? 21.847 -3.514 -30.752 1.00 91.12 81 THR A CA 1
ATOM 613 C C . THR A 1 81 ? 21.770 -3.083 -29.294 1.00 91.12 81 THR A C 1
ATOM 615 O O . THR A 1 81 ? 22.795 -2.869 -28.645 1.00 91.12 81 THR A O 1
ATOM 618 N N . ILE A 1 82 ? 20.553 -2.985 -28.768 1.00 92.56 82 ILE A N 1
ATOM 619 C CA . ILE A 1 82 ? 20.278 -2.653 -27.372 1.00 92.56 82 ILE A CA 1
ATOM 620 C C . ILE A 1 82 ? 19.856 -3.938 -26.661 1.00 92.56 82 ILE A C 1
ATOM 622 O O . ILE A 1 82 ? 18.835 -4.541 -26.996 1.00 92.56 82 ILE A O 1
ATOM 626 N N . GLY A 1 83 ? 20.659 -4.362 -25.691 1.00 91.88 83 GLY A N 1
ATOM 627 C CA . GLY A 1 83 ? 20.330 -5.416 -24.742 1.00 91.88 83 GLY A CA 1
ATOM 628 C C . GLY A 1 83 ? 19.573 -4.845 -23.545 1.00 91.88 83 GLY A C 1
ATOM 629 O O . GLY A 1 83 ? 20.041 -3.890 -22.929 1.00 91.88 83 GLY A O 1
ATOM 630 N N . ILE A 1 84 ? 18.428 -5.432 -23.204 1.00 93.06 84 ILE A N 1
ATOM 631 C CA . ILE A 1 84 ? 17.604 -5.041 -22.050 1.00 93.06 84 ILE A CA 1
ATOM 632 C C . ILE A 1 84 ? 17.456 -6.259 -21.140 1.00 93.06 84 ILE A C 1
ATOM 634 O O . ILE A 1 84 ? 17.020 -7.320 -21.591 1.00 93.06 84 ILE A O 1
ATOM 638 N N . LEU A 1 85 ? 17.830 -6.112 -19.871 1.00 91.31 85 LEU A N 1
ATOM 639 C CA . LEU A 1 85 ? 17.797 -7.176 -18.875 1.00 91.31 85 LEU A CA 1
ATOM 640 C C . LEU A 1 85 ? 16.945 -6.754 -17.677 1.00 91.31 85 LEU A C 1
ATOM 642 O O . LEU A 1 85 ? 17.144 -5.685 -17.102 1.00 91.31 85 LEU A O 1
ATOM 646 N N . PHE A 1 86 ? 16.011 -7.614 -17.284 1.00 90.06 86 PHE A N 1
ATOM 647 C CA . PHE A 1 86 ? 15.211 -7.455 -16.070 1.00 90.06 86 PHE A CA 1
ATOM 648 C C . PHE A 1 86 ? 14.823 -8.834 -15.537 1.00 90.06 86 PHE A C 1
ATOM 650 O O . PHE A 1 86 ? 14.256 -9.668 -16.244 1.00 90.06 86 PHE A O 1
ATOM 657 N N . GLY A 1 87 ? 15.168 -9.106 -14.278 1.00 86.44 87 GLY A N 1
ATOM 658 C CA . GLY A 1 87 ? 14.944 -10.418 -13.673 1.00 86.44 87 GLY A CA 1
ATOM 659 C C . GLY A 1 87 ? 15.700 -11.516 -14.426 1.00 86.44 87 GLY A C 1
ATOM 660 O O . GLY A 1 87 ? 16.926 -11.520 -14.444 1.00 86.44 87 GLY A O 1
ATOM 661 N N . SER A 1 88 ? 14.968 -12.459 -15.029 1.00 86.62 88 SER A N 1
ATOM 662 C CA . SER A 1 88 ? 15.525 -13.530 -15.883 1.00 86.62 88 SER A CA 1
ATOM 663 C C . SER A 1 88 ? 15.297 -13.302 -17.383 1.00 86.62 88 SER A C 1
ATOM 665 O O . SER A 1 88 ? 15.603 -14.179 -18.190 1.00 86.62 88 SER A O 1
ATOM 667 N N . ILE A 1 89 ? 14.708 -12.166 -17.766 1.00 89.50 89 ILE A N 1
ATOM 668 C CA . ILE A 1 89 ? 14.391 -11.853 -19.158 1.00 89.50 89 ILE A CA 1
ATOM 669 C C . ILE A 1 89 ? 15.546 -11.067 -19.771 1.00 89.50 89 ILE A C 1
ATOM 671 O O . ILE A 1 89 ? 16.053 -10.110 -19.187 1.00 89.50 89 ILE A O 1
ATOM 675 N N . HIS A 1 90 ? 15.932 -11.485 -20.975 1.00 92.62 90 HIS A N 1
ATOM 676 C CA . HIS A 1 90 ? 16.965 -10.861 -21.789 1.00 92.62 90 HIS A CA 1
ATOM 677 C C . HIS A 1 90 ? 16.375 -10.563 -23.166 1.00 92.62 90 HIS A C 1
ATOM 679 O O . HIS A 1 90 ? 15.987 -11.485 -23.886 1.00 92.62 90 HIS A O 1
ATOM 685 N N . LEU A 1 91 ? 16.305 -9.287 -23.533 1.00 93.56 91 LEU A N 1
ATOM 686 C CA . LEU A 1 91 ? 15.809 -8.830 -24.828 1.00 93.56 91 LEU A CA 1
ATOM 687 C C . LEU A 1 91 ? 16.947 -8.208 -25.630 1.00 93.56 91 LEU A C 1
ATOM 689 O O . LEU A 1 91 ? 17.860 -7.609 -25.064 1.00 93.56 91 LEU A O 1
ATOM 693 N N . GLN A 1 92 ? 16.862 -8.326 -26.952 1.00 93.31 92 GLN A N 1
ATOM 694 C CA . GLN A 1 92 ? 17.721 -7.609 -27.886 1.00 93.31 92 GLN A CA 1
ATOM 695 C C . GLN A 1 92 ? 16.848 -6.918 -28.923 1.00 93.31 92 GLN A C 1
ATOM 697 O O . GLN A 1 92 ? 16.034 -7.5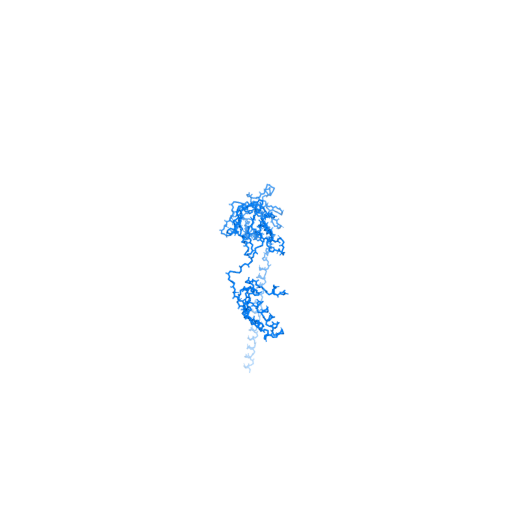67 -29.581 1.00 93.31 92 GLN A O 1
ATOM 702 N N . ILE A 1 93 ? 17.025 -5.609 -29.063 1.00 93.88 93 ILE A N 1
ATOM 703 C CA . ILE A 1 93 ? 16.303 -4.785 -30.033 1.00 93.88 93 ILE A CA 1
ATOM 704 C C . ILE A 1 93 ? 17.283 -3.990 -30.890 1.00 93.88 93 ILE A C 1
ATOM 706 O O . ILE A 1 93 ? 18.399 -3.701 -30.458 1.00 93.88 93 ILE A O 1
ATOM 710 N N . GLN A 1 94 ? 16.864 -3.619 -32.098 1.00 94.00 94 GLN A N 1
ATOM 711 C CA . GLN A 1 94 ? 17.605 -2.670 -32.926 1.00 94.00 94 GLN A CA 1
ATOM 712 C C . GLN A 1 94 ? 17.160 -1.250 -32.588 1.00 94.00 94 GLN A C 1
ATOM 714 O O . GLN A 1 94 ? 15.959 -0.981 -32.543 1.00 94.00 94 GLN A O 1
ATOM 719 N N . ALA A 1 95 ? 18.109 -0.335 -32.372 1.00 93.81 95 ALA A N 1
ATOM 720 C CA . ALA A 1 95 ? 17.790 1.061 -32.068 1.00 93.81 95 ALA A CA 1
ATOM 721 C C . ALA A 1 95 ? 16.909 1.692 -33.162 1.00 93.81 95 ALA A C 1
ATOM 723 O O . ALA A 1 95 ? 15.945 2.395 -32.857 1.00 93.81 95 ALA A O 1
ATOM 724 N N . TYR A 1 96 ? 17.175 1.359 -34.431 1.00 95.06 96 TYR A N 1
ATOM 725 C CA . TYR A 1 96 ? 16.394 1.811 -35.579 1.00 95.06 96 TYR A CA 1
ATOM 726 C C . TYR A 1 96 ? 14.894 1.529 -35.439 1.00 95.06 96 TYR A C 1
ATOM 728 O O . TYR A 1 96 ? 14.079 2.390 -35.754 1.00 95.06 96 TYR A O 1
ATOM 736 N N . ASP A 1 97 ? 14.488 0.362 -34.941 1.00 96.25 97 ASP A N 1
ATOM 737 C CA . ASP A 1 97 ? 13.067 -0.007 -34.899 1.00 96.25 97 ASP A CA 1
ATOM 738 C C . ASP A 1 97 ? 12.259 0.885 -33.942 1.00 96.25 97 ASP A C 1
ATOM 740 O O . ASP A 1 97 ? 11.074 1.130 -34.172 1.00 96.25 97 ASP A O 1
ATOM 744 N N . TYR A 1 98 ? 12.924 1.444 -32.929 1.00 96.56 98 TYR A N 1
ATOM 745 C CA . TYR A 1 98 ? 12.312 2.167 -31.811 1.00 96.56 98 TYR A CA 1
ATOM 746 C C . TYR A 1 98 ? 12.695 3.658 -31.744 1.00 96.56 98 TYR A C 1
ATOM 748 O O . TYR A 1 98 ? 12.311 4.348 -30.800 1.00 96.56 98 TYR A O 1
ATOM 756 N N . ALA A 1 99 ? 13.427 4.163 -32.740 1.00 96.00 99 ALA A N 1
ATOM 757 C CA . ALA A 1 99 ? 13.696 5.589 -32.930 1.00 96.00 99 ALA A CA 1
ATOM 758 C C . ALA A 1 99 ? 12.540 6.294 -33.665 1.00 96.00 99 ALA A C 1
ATOM 760 O O . ALA A 1 99 ? 11.848 5.689 -34.502 1.00 96.00 99 ALA A O 1
ATOM 761 N N . ASP A 1 100 ? 12.345 7.584 -33.388 1.00 94.94 100 ASP A N 1
ATOM 762 C CA . ASP A 1 100 ? 11.344 8.397 -34.079 1.00 94.94 100 ASP A CA 1
ATOM 763 C C . ASP A 1 100 ? 11.744 8.721 -35.537 1.00 94.94 100 ASP A C 1
ATOM 765 O O . ASP A 1 100 ? 12.817 8.358 -36.026 1.00 94.94 100 ASP A O 1
ATOM 769 N N . SER A 1 101 ? 10.844 9.366 -36.284 1.00 94.62 101 SER A N 1
ATOM 770 C CA . SER A 1 101 ? 11.095 9.696 -37.692 1.00 94.62 101 SER A CA 1
ATOM 771 C C . SER A 1 101 ? 12.170 10.762 -37.908 1.00 94.62 101 SER A C 1
ATOM 773 O O . SER A 1 101 ? 12.706 10.838 -39.011 1.00 94.62 101 SER A O 1
ATOM 775 N N . GLU A 1 102 ? 12.428 11.615 -36.915 1.00 92.81 102 GLU A N 1
ATOM 776 C CA . GLU A 1 102 ? 13.429 12.678 -37.010 1.00 92.81 102 GLU A CA 1
ATOM 777 C C . GLU A 1 102 ? 14.829 12.087 -36.838 1.00 92.81 102 GLU A C 1
ATOM 779 O O . GLU A 1 102 ? 15.658 12.244 -37.731 1.00 92.81 102 GLU A O 1
ATOM 784 N N . THR A 1 103 ? 15.027 11.292 -35.784 1.00 92.69 103 THR A N 1
ATOM 785 C CA . THR A 1 103 ? 16.264 10.549 -35.494 1.00 92.69 103 THR A CA 1
ATOM 786 C C . THR A 1 103 ? 16.646 9.600 -36.632 1.00 92.69 103 THR A C 1
ATOM 788 O O . THR A 1 103 ? 17.809 9.389 -36.949 1.00 92.69 103 THR A O 1
ATOM 791 N N . LYS A 1 104 ? 15.665 9.046 -37.351 1.00 95.00 104 LYS A N 1
ATOM 792 C CA . LYS A 1 104 ? 15.928 8.163 -38.501 1.00 95.00 104 LYS A CA 1
ATOM 793 C C . LYS A 1 104 ? 16.542 8.851 -39.723 1.00 95.00 104 LYS A C 1
ATOM 795 O O . LYS A 1 104 ? 16.960 8.140 -40.639 1.00 95.00 104 LYS A O 1
ATOM 800 N N . LYS A 1 105 ? 16.556 10.186 -39.804 1.00 93.50 105 LYS A N 1
ATOM 801 C CA . LYS A 1 105 ? 16.926 10.904 -41.038 1.00 93.50 105 LYS A CA 1
ATOM 802 C C . LYS A 1 105 ? 18.391 10.754 -41.419 1.00 93.50 105 LYS A C 1
ATOM 804 O O . LYS A 1 105 ? 18.686 10.637 -42.607 1.00 93.50 105 LYS A O 1
ATOM 809 N N . ASP A 1 106 ? 19.287 10.793 -40.443 1.00 91.62 106 ASP A N 1
ATOM 810 C CA . ASP A 1 106 ? 20.731 10.677 -40.657 1.00 91.62 106 ASP A CA 1
ATOM 811 C C . ASP A 1 106 ? 21.280 9.294 -40.269 1.00 91.62 106 ASP A C 1
ATOM 813 O O . ASP A 1 106 ? 22.441 8.994 -40.544 1.00 91.62 106 ASP A O 1
ATOM 817 N N . GLY A 1 107 ? 20.430 8.422 -39.712 1.00 90.62 107 GLY A N 1
ATOM 818 C CA . GLY A 1 107 ? 20.803 7.067 -39.313 1.00 90.62 107 GLY A CA 1
ATOM 819 C C . GLY A 1 107 ? 21.617 7.019 -38.021 1.00 90.62 107 GLY A C 1
ATOM 820 O O . GLY A 1 107 ? 22.153 5.959 -37.68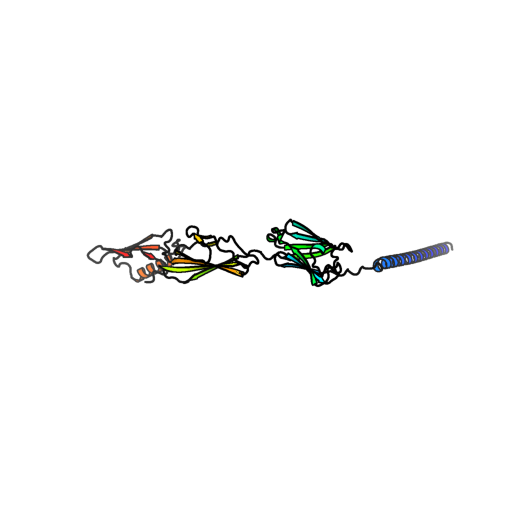4 1.00 90.62 107 GLY A O 1
ATOM 821 N N . LEU A 1 108 ? 21.721 8.144 -37.314 1.00 91.12 108 LEU A N 1
ATOM 822 C CA . LEU A 1 108 ? 22.479 8.287 -36.086 1.00 91.12 108 LEU A CA 1
ATOM 823 C C . LEU A 1 108 ? 21.533 8.598 -34.928 1.00 91.12 108 LEU A C 1
ATOM 825 O O . LEU A 1 108 ? 20.455 9.145 -35.095 1.00 91.12 108 LEU A O 1
ATOM 829 N N . TRP A 1 109 ? 21.955 8.202 -33.738 1.00 91.88 109 TRP A N 1
ATOM 830 C CA . TRP A 1 109 ? 21.329 8.538 -32.476 1.00 91.88 109 TRP A CA 1
ATOM 831 C C . TRP A 1 109 ? 22.266 9.489 -31.734 1.00 91.88 109 TRP A C 1
ATOM 833 O O . TRP A 1 109 ? 23.279 9.073 -31.162 1.00 91.88 109 TRP A O 1
ATOM 843 N N . GLY A 1 110 ? 21.968 10.780 -31.831 1.00 90.31 110 GLY A N 1
ATOM 844 C CA . GLY A 1 110 ? 22.738 11.900 -31.306 1.00 90.31 110 GLY A CA 1
ATOM 845 C C . GLY A 1 110 ? 22.066 12.611 -30.130 1.00 90.31 110 GLY A C 1
ATOM 846 O O . GLY A 1 110 ? 21.011 12.220 -29.644 1.00 90.31 110 GLY A O 1
ATOM 847 N N . PHE A 1 111 ? 22.709 13.673 -29.641 1.00 91.06 111 PHE A N 1
ATOM 848 C CA . PHE A 1 111 ? 22.318 14.378 -28.416 1.00 91.06 111 PHE A CA 1
ATOM 849 C C . PHE A 1 111 ? 20.843 14.819 -28.395 1.00 91.06 111 PHE A C 1
ATOM 851 O O . PHE A 1 111 ? 20.387 15.532 -29.287 1.00 91.06 111 PHE A O 1
ATOM 858 N N . GLY A 1 112 ? 20.135 14.460 -27.321 1.00 89.44 112 GLY A N 1
ATOM 859 C CA . GLY A 1 112 ? 18.727 14.788 -27.078 1.00 89.44 112 GLY A CA 1
ATOM 860 C C . GLY A 1 112 ? 17.725 13.879 -27.794 1.00 89.44 112 GLY A C 1
ATOM 861 O O . GLY A 1 112 ? 16.531 13.946 -27.510 1.00 89.44 112 GLY A O 1
ATOM 862 N N . GLU A 1 113 ? 18.185 13.015 -28.695 1.00 94.94 113 GLU A N 1
ATOM 863 C CA . GLU A 1 113 ? 17.327 12.065 -29.394 1.00 94.94 113 GLU A CA 1
ATOM 864 C C . GLU A 1 113 ? 17.032 10.837 -28.530 1.00 94.94 113 GLU A C 1
ATOM 866 O O . GLU A 1 113 ? 17.786 10.492 -27.608 1.00 94.94 113 GLU A O 1
ATOM 871 N N . GLN A 1 114 ? 15.917 10.168 -28.831 1.00 95.19 114 GLN A N 1
ATOM 872 C CA . GLN A 1 114 ? 15.366 9.107 -27.994 1.00 95.19 114 GLN A CA 1
ATOM 873 C C . GLN A 1 114 ? 15.094 7.817 -28.770 1.00 95.19 114 GLN A C 1
ATOM 875 O O . GLN A 1 114 ? 14.624 7.829 -29.907 1.00 95.19 114 GLN A O 1
ATOM 880 N N . VAL A 1 115 ? 15.319 6.695 -28.088 1.00 95.44 115 VAL A N 1
ATOM 881 C CA . VAL A 1 115 ? 14.846 5.364 -28.478 1.00 95.44 115 VAL A CA 1
ATOM 882 C C . VAL A 1 115 ? 13.849 4.898 -27.420 1.00 95.44 115 VAL A C 1
ATOM 884 O O . VAL A 1 115 ? 14.159 4.911 -26.227 1.00 95.44 115 VAL A O 1
ATOM 887 N N . VAL A 1 116 ? 12.644 4.507 -27.840 1.00 95.75 116 VAL A N 1
ATOM 888 C CA . VAL A 1 116 ? 11.523 4.233 -26.927 1.00 95.75 116 VAL A CA 1
ATOM 889 C C . VAL A 1 116 ? 11.017 2.805 -27.106 1.00 95.75 116 VAL A C 1
ATOM 891 O O . VAL A 1 116 ? 10.363 2.491 -28.099 1.00 95.75 116 VAL A O 1
ATOM 894 N N . TYR A 1 117 ? 11.288 1.941 -26.125 1.00 95.44 117 TYR A N 1
ATOM 895 C CA . TYR A 1 117 ? 10.842 0.548 -26.144 1.00 95.44 117 TYR A CA 1
ATOM 896 C C . TYR A 1 117 ? 9.569 0.339 -25.295 1.00 95.44 117 TYR A C 1
ATOM 898 O O . TYR A 1 117 ? 9.576 0.655 -24.100 1.00 95.44 117 TYR A O 1
ATOM 906 N N . PRO A 1 118 ? 8.481 -0.217 -25.862 1.00 92.56 118 PRO A N 1
ATOM 907 C CA . PRO A 1 118 ? 7.237 -0.470 -25.139 1.00 92.56 118 PRO A CA 1
ATOM 908 C C . PRO A 1 118 ? 7.345 -1.672 -24.191 1.00 92.56 118 PRO A C 1
ATOM 910 O O . PRO A 1 118 ? 7.259 -2.832 -24.603 1.00 92.56 118 PRO A O 1
ATOM 913 N N . MET A 1 119 ? 7.443 -1.400 -22.890 1.00 88.75 119 MET A N 1
ATOM 914 C CA . MET A 1 119 ? 7.591 -2.425 -21.852 1.00 88.75 119 MET A CA 1
ATOM 915 C C . MET A 1 119 ? 6.274 -3.128 -21.497 1.00 88.75 119 MET A C 1
ATOM 917 O O . MET A 1 119 ? 6.305 -4.192 -20.888 1.00 88.75 119 MET A O 1
ATOM 921 N N . TYR A 1 120 ? 5.110 -2.608 -21.913 1.00 82.69 120 TYR A N 1
ATOM 922 C CA . TYR A 1 120 ? 3.812 -3.275 -21.693 1.00 82.69 120 TYR A CA 1
ATOM 923 C C . TYR A 1 120 ? 3.717 -4.671 -22.333 1.00 82.69 120 TYR A C 1
ATOM 925 O O . TYR A 1 120 ? 2.839 -5.456 -21.980 1.00 82.69 120 TYR A O 1
ATOM 933 N N . THR A 1 121 ? 4.606 -4.980 -23.279 1.00 83.81 121 THR A N 1
ATOM 934 C CA . THR A 1 121 ? 4.743 -6.309 -23.889 1.00 83.81 121 THR A CA 1
ATOM 935 C C . THR A 1 121 ? 5.378 -7.340 -22.947 1.00 83.81 121 THR A C 1
ATOM 937 O O . THR A 1 121 ? 5.276 -8.535 -23.211 1.00 83.81 121 THR A O 1
ATOM 940 N N . HIS A 1 122 ? 5.976 -6.886 -21.840 1.00 87.44 122 HIS A N 1
ATOM 941 C CA . HIS A 1 122 ? 6.685 -7.693 -20.849 1.00 87.44 122 HIS A CA 1
ATOM 942 C C . HIS A 1 122 ? 6.289 -7.302 -19.417 1.00 87.44 122 HIS A C 1
ATOM 944 O O . HIS A 1 122 ? 7.099 -6.714 -18.703 1.00 87.44 122 HIS A O 1
ATOM 950 N N . PRO A 1 123 ? 5.059 -7.589 -18.956 1.00 79.75 123 PRO A N 1
ATOM 951 C CA . PRO A 1 123 ? 4.578 -7.156 -17.638 1.00 79.75 123 PRO A CA 1
ATOM 952 C C . PRO A 1 123 ? 5.457 -7.609 -16.456 1.00 79.75 123 PRO A C 1
ATOM 954 O O . PRO A 1 123 ? 5.349 -7.044 -15.373 1.00 79.75 123 PRO A O 1
ATOM 957 N N . GLU A 1 124 ? 6.351 -8.577 -16.649 1.00 83.25 124 GLU A N 1
ATOM 958 C CA . GLU A 1 124 ? 7.299 -9.075 -15.651 1.00 83.25 124 GLU A CA 1
ATOM 959 C C . GLU A 1 124 ? 8.295 -8.009 -15.163 1.00 83.25 124 GLU A C 1
ATOM 961 O O . GLU A 1 124 ? 8.840 -8.145 -14.067 1.00 83.25 124 GLU A O 1
ATOM 966 N N . TYR A 1 125 ? 8.529 -6.924 -15.920 1.00 82.25 125 TYR A N 1
ATOM 967 C CA . TYR A 1 125 ? 9.412 -5.840 -15.457 1.00 82.25 125 TYR A CA 1
ATOM 968 C C . TYR A 1 125 ? 8.897 -5.176 -14.171 1.00 82.25 125 TYR A C 1
ATOM 970 O O . TYR A 1 125 ? 9.673 -4.590 -13.428 1.00 82.25 125 TYR A O 1
ATOM 978 N N . VAL A 1 126 ? 7.596 -5.286 -13.892 1.00 77.31 126 VAL A N 1
ATOM 979 C CA . VAL A 1 126 ? 6.929 -4.741 -12.700 1.00 77.31 126 VAL A CA 1
ATOM 980 C C . VAL A 1 126 ? 7.386 -5.454 -11.416 1.00 77.31 126 VAL A C 1
ATOM 982 O O . VAL A 1 126 ? 7.263 -4.921 -10.317 1.00 77.31 126 VAL A O 1
ATOM 985 N N . GLU A 1 127 ? 7.940 -6.661 -11.532 1.00 78.88 127 GLU A N 1
ATOM 986 C CA . GLU A 1 127 ? 8.351 -7.480 -10.387 1.00 78.88 127 GLU A CA 1
ATOM 987 C C . GLU A 1 127 ? 9.812 -7.261 -9.965 1.00 78.88 127 GLU A C 1
ATOM 989 O O . GLU A 1 127 ? 10.282 -7.886 -9.012 1.00 78.88 127 GLU A O 1
ATOM 994 N N . VAL A 1 128 ? 10.551 -6.387 -10.655 1.00 79.81 128 VAL A N 1
ATOM 995 C CA . VAL A 1 128 ? 11.973 -6.141 -10.386 1.00 79.81 128 VAL A CA 1
ATOM 996 C C . VAL A 1 128 ? 12.231 -4.692 -9.982 1.00 79.81 128 VAL A C 1
ATOM 998 O O . VAL A 1 128 ? 11.448 -3.797 -10.271 1.00 79.81 128 VAL A O 1
ATOM 1001 N N . SER A 1 129 ? 13.352 -4.444 -9.303 1.00 80.56 129 SER A N 1
ATOM 1002 C CA . SER A 1 129 ? 13.718 -3.103 -8.822 1.00 80.56 129 SER A CA 1
ATOM 1003 C C . SER A 1 129 ? 14.521 -2.279 -9.829 1.00 80.56 129 SER A C 1
ATOM 1005 O O . SER A 1 129 ? 14.681 -1.073 -9.646 1.00 80.56 129 SER A O 1
ATOM 1007 N N . GLN A 1 130 ? 15.083 -2.919 -10.858 1.00 86.19 130 GLN A N 1
ATOM 1008 C CA . GLN A 1 130 ? 15.904 -2.250 -11.862 1.00 86.19 130 GLN A CA 1
ATOM 1009 C C . GLN A 1 130 ? 15.837 -2.942 -13.225 1.00 86.19 130 GLN A C 1
ATOM 1011 O O . GLN A 1 130 ? 15.681 -4.162 -13.303 1.00 86.19 130 GLN A O 1
ATOM 1016 N N . ILE A 1 131 ? 16.027 -2.155 -14.282 1.00 88.69 131 ILE A N 1
ATOM 1017 C CA . ILE A 1 131 ? 16.300 -2.617 -15.644 1.00 88.69 131 ILE A CA 1
ATOM 1018 C C . ILE A 1 131 ? 17.748 -2.265 -15.967 1.00 88.69 131 ILE A C 1
ATOM 1020 O O . ILE A 1 131 ? 18.166 -1.120 -15.790 1.00 88.69 131 ILE A O 1
ATOM 1024 N N . GLU A 1 132 ? 18.505 -3.237 -16.454 1.00 90.69 132 GLU A N 1
ATOM 1025 C CA . GLU A 1 132 ? 19.862 -3.029 -16.945 1.00 90.69 132 GLU A CA 1
ATOM 1026 C C . GLU A 1 132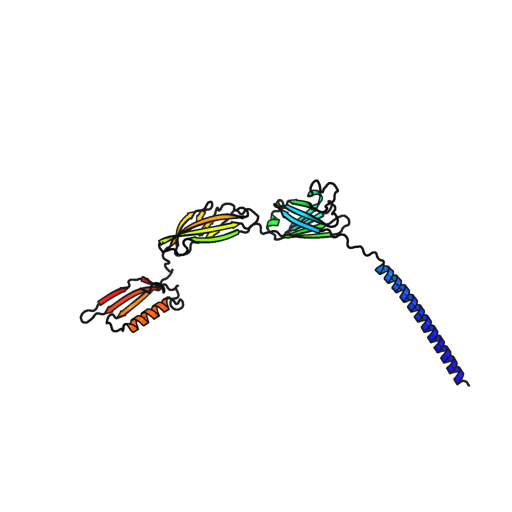 ? 19.845 -2.935 -18.467 1.00 90.69 132 GLU A C 1
ATOM 1028 O O . GLU A 1 132 ? 19.261 -3.774 -19.156 1.00 90.69 132 GLU A O 1
ATOM 1033 N N . VAL A 1 133 ? 20.488 -1.897 -18.993 1.00 91.06 133 VAL A N 1
ATOM 1034 C CA . VAL A 1 133 ? 20.561 -1.636 -20.430 1.00 91.06 133 VAL A CA 1
ATOM 1035 C C . VAL A 1 133 ? 22.015 -1.643 -20.865 1.00 91.06 133 VAL A C 1
ATOM 1037 O O . VAL A 1 133 ? 22.849 -0.964 -20.262 1.00 91.06 133 VAL A O 1
ATOM 1040 N N . MET A 1 134 ? 22.300 -2.394 -21.925 1.00 87.69 134 MET A N 1
ATOM 1041 C CA . MET A 1 134 ? 23.606 -2.476 -22.570 1.00 87.69 134 MET A CA 1
ATOM 1042 C C . MET A 1 134 ? 23.466 -2.102 -24.041 1.00 87.69 134 MET A C 1
ATOM 1044 O O . MET A 1 134 ? 22.618 -2.660 -24.734 1.00 87.69 134 MET A O 1
ATOM 1048 N N . ILE A 1 135 ? 24.313 -1.204 -24.544 1.00 85.94 135 ILE A N 1
ATOM 1049 C CA . ILE A 1 135 ? 24.336 -0.870 -25.973 1.00 85.94 135 ILE A CA 1
ATOM 1050 C C . ILE A 1 135 ? 25.603 -1.424 -26.619 1.00 85.94 135 ILE A C 1
ATOM 1052 O O . ILE A 1 135 ? 26.727 -1.241 -26.148 1.00 85.94 135 ILE A O 1
ATOM 1056 N N . ILE A 1 136 ? 25.407 -2.119 -27.735 1.00 82.25 136 ILE A N 1
ATOM 1057 C CA . ILE A 1 136 ? 26.472 -2.674 -28.559 1.00 82.25 136 ILE A CA 1
ATOM 1058 C C . ILE A 1 136 ? 26.432 -1.929 -29.890 1.00 82.25 136 ILE A C 1
ATOM 1060 O O . ILE A 1 136 ? 25.564 -2.184 -30.729 1.00 82.25 136 ILE A O 1
ATOM 1064 N N . ASN A 1 137 ? 27.355 -0.979 -30.062 1.00 73.56 137 ASN A N 1
ATOM 1065 C CA . ASN A 1 137 ? 27.541 -0.310 -31.342 1.00 73.56 137 ASN A CA 1
ATOM 1066 C C . ASN A 1 137 ? 28.288 -1.256 -32.289 1.00 73.56 137 ASN A C 1
ATOM 1068 O O . ASN A 1 137 ? 29.334 -1.793 -31.927 1.00 73.56 137 ASN A O 1
ATOM 1072 N N . SER A 1 138 ? 27.748 -1.472 -33.487 1.00 65.62 138 SER A N 1
ATOM 1073 C CA . SER A 1 138 ? 28.344 -2.362 -34.482 1.00 65.62 138 SER A CA 1
ATOM 1074 C C . SER A 1 138 ? 29.536 -1.733 -35.211 1.00 65.62 138 SER A C 1
ATOM 1076 O O . SER A 1 138 ? 30.333 -2.473 -35.777 1.00 65.62 138 SER A O 1
ATOM 1078 N N . GLU A 1 139 ? 29.689 -0.399 -35.206 1.00 67.12 139 GLU A N 1
ATOM 1079 C CA . GLU A 1 139 ? 30.793 0.280 -35.903 1.00 67.12 139 GLU A CA 1
ATOM 1080 C C . GLU A 1 139 ? 31.303 1.544 -35.174 1.00 67.12 139 GLU A C 1
ATOM 1082 O O . GLU A 1 139 ? 30.552 2.514 -35.041 1.00 67.12 139 GLU A O 1
ATOM 1087 N N . PRO A 1 140 ? 32.586 1.577 -34.744 1.00 53.50 140 PRO A N 1
ATOM 1088 C CA . PRO A 1 140 ? 33.448 0.411 -34.506 1.00 53.50 140 PRO A CA 1
ATOM 1089 C C . PRO A 1 140 ? 32.880 -0.407 -33.332 1.00 53.50 140 PRO A C 1
ATOM 1091 O O . PRO A 1 140 ? 32.296 0.198 -32.440 1.00 53.50 140 PRO A O 1
ATOM 1094 N N . GLU A 1 141 ? 33.057 -1.738 -33.316 1.00 53.78 141 GLU A N 1
ATOM 1095 C CA . GLU A 1 141 ? 32.607 -2.680 -32.260 1.00 53.78 141 GLU A CA 1
ATOM 1096 C C . GLU A 1 141 ? 33.152 -2.334 -30.855 1.00 53.78 141 GLU A C 1
ATOM 1098 O O . GLU A 1 141 ? 33.997 -3.016 -30.276 1.00 53.78 141 GLU A O 1
ATOM 1103 N N . SER A 1 142 ? 32.683 -1.228 -30.298 1.00 57.38 142 SER A N 1
ATOM 1104 C CA . SER A 1 142 ? 33.003 -0.722 -28.976 1.00 57.38 142 SER A CA 1
ATOM 1105 C C . SER A 1 142 ? 31.747 -0.904 -28.143 1.00 57.38 142 SER A C 1
ATOM 1107 O O . SER A 1 142 ? 30.686 -0.368 -28.465 1.00 57.38 142 SER A O 1
ATOM 1109 N N . ALA A 1 143 ? 31.848 -1.707 -27.085 1.00 52.50 143 ALA A N 1
ATOM 1110 C CA . ALA A 1 143 ? 30.783 -1.822 -26.100 1.00 52.50 143 ALA A CA 1
ATOM 1111 C C . ALA A 1 143 ? 30.639 -0.467 -25.397 1.00 52.50 143 ALA A C 1
ATOM 1113 O O . ALA A 1 143 ? 31.592 0.022 -24.785 1.00 52.50 143 ALA A O 1
ATOM 1114 N N . ILE A 1 144 ? 29.467 0.153 -25.512 1.00 64.94 144 ILE A N 1
ATOM 1115 C CA . ILE A 1 144 ? 29.212 1.490 -24.991 1.00 64.94 144 ILE A CA 1
ATOM 1116 C C . ILE A 1 144 ? 28.040 1.371 -24.024 1.00 64.94 144 ILE A C 1
ATOM 1118 O O . ILE A 1 144 ? 26.905 1.142 -24.420 1.00 64.94 144 ILE A O 1
ATOM 1122 N N . MET A 1 145 ? 28.354 1.602 -22.751 1.00 63.50 145 MET A N 1
ATOM 1123 C CA . MET A 1 145 ? 27.425 1.973 -21.685 1.00 63.50 145 MET A CA 1
ATOM 1124 C C . MET A 1 145 ? 26.597 0.849 -21.031 1.00 63.50 145 MET A C 1
ATOM 1126 O O . MET A 1 145 ? 26.030 -0.035 -21.669 1.00 63.50 145 MET A O 1
ATOM 1130 N N . PHE A 1 146 ? 26.559 0.951 -19.698 1.00 67.50 146 PHE A N 1
ATOM 1131 C CA . PHE A 1 146 ? 25.642 0.275 -18.792 1.00 67.50 146 PHE A CA 1
ATOM 1132 C C . PHE A 1 146 ? 24.817 1.369 -18.113 1.00 67.50 146 PHE A C 1
ATOM 1134 O O . PHE A 1 146 ? 25.388 2.246 -17.459 1.00 67.50 146 PHE A O 1
ATOM 1141 N N . CYS A 1 147 ? 23.498 1.340 -18.272 1.00 76.75 147 CYS A N 1
ATOM 1142 C CA . CYS A 1 147 ? 22.587 2.197 -17.517 1.00 76.75 147 CYS A CA 1
ATOM 1143 C C . CYS A 1 147 ? 21.663 1.315 -16.677 1.00 76.75 147 CYS A C 1
ATOM 1145 O O . CYS A 1 147 ? 21.127 0.325 -17.177 1.00 76.75 147 CYS A O 1
ATOM 1147 N N . SER A 1 148 ? 21.488 1.677 -15.406 1.00 76.94 148 SER A N 1
ATOM 1148 C CA . SER A 1 148 ? 20.496 1.069 -14.520 1.00 76.94 148 SER A CA 1
ATOM 1149 C C . SER A 1 148 ? 19.316 2.020 -14.388 1.00 76.94 148 SER A C 1
ATOM 1151 O O . SER A 1 148 ? 19.463 3.134 -13.886 1.00 76.94 148 SER A O 1
ATOM 1153 N N . VAL A 1 149 ? 18.147 1.575 -14.833 1.00 79.19 149 VAL A N 1
ATOM 1154 C CA . VAL A 1 149 ? 16.885 2.297 -14.664 1.00 79.19 149 VAL A CA 1
ATOM 1155 C C . VAL A 1 149 ? 16.197 1.742 -13.431 1.00 79.19 149 VAL A C 1
ATOM 1157 O O . VAL A 1 149 ? 15.827 0.571 -13.418 1.00 79.19 149 VAL A O 1
ATOM 1160 N N . LEU A 1 150 ? 16.051 2.560 -12.390 1.00 72.75 150 LEU A N 1
ATOM 1161 C CA . LEU A 1 150 ? 15.320 2.164 -11.188 1.00 72.75 150 LEU A CA 1
ATOM 1162 C C . LEU A 1 150 ? 13.818 2.129 -11.477 1.00 72.75 150 LEU A C 1
ATOM 1164 O O . LEU A 1 150 ? 13.284 3.011 -12.151 1.00 72.75 150 LEU A O 1
ATOM 1168 N N . ILE A 1 151 ? 13.153 1.100 -10.961 1.00 68.19 151 ILE A N 1
ATOM 1169 C CA . ILE A 1 151 ? 11.699 0.975 -10.993 1.00 68.19 151 ILE A CA 1
ATOM 1170 C C . ILE A 1 151 ? 11.181 1.383 -9.619 1.00 68.19 151 ILE A C 1
ATOM 1172 O O . ILE A 1 151 ? 11.433 0.699 -8.625 1.00 68.19 151 ILE A O 1
ATOM 1176 N N . ASP A 1 152 ? 10.461 2.502 -9.564 1.00 63.88 152 ASP A N 1
ATOM 1177 C CA . ASP A 1 152 ? 9.720 2.878 -8.363 1.00 63.88 152 ASP A CA 1
ATOM 1178 C C . ASP A 1 152 ? 8.591 1.859 -8.119 1.00 63.88 152 ASP A C 1
ATOM 1180 O O . ASP A 1 152 ? 7.963 1.404 -9.084 1.00 63.88 152 ASP A O 1
ATOM 1184 N N . PRO A 1 153 ? 8.332 1.466 -6.856 1.00 55.72 153 PRO A N 1
ATOM 1185 C CA . PRO A 1 153 ? 7.383 0.409 -6.531 1.00 55.72 153 PRO A CA 1
ATOM 1186 C C . PRO A 1 153 ? 6.009 0.726 -7.115 1.00 55.72 153 PRO A C 1
ATOM 1188 O O . PRO A 1 153 ? 5.411 1.765 -6.832 1.00 55.72 153 PRO A O 1
ATOM 1191 N N . LEU A 1 154 ? 5.512 -0.194 -7.942 1.00 66.62 154 LEU A N 1
ATOM 1192 C CA . LEU A 1 154 ? 4.356 0.094 -8.777 1.00 66.62 154 LEU A CA 1
ATOM 1193 C C . LEU A 1 154 ? 3.079 0.276 -7.952 1.00 66.62 154 LEU A C 1
ATOM 1195 O O . LEU A 1 154 ? 2.324 1.211 -8.202 1.00 66.62 154 LEU A O 1
ATOM 1199 N N . SER A 1 155 ? 2.894 -0.519 -6.894 1.00 69.38 155 SER A N 1
ATOM 1200 C CA . SER A 1 155 ? 1.870 -0.290 -5.869 1.00 69.38 155 SER A CA 1
ATOM 1201 C C . SER A 1 155 ? 2.506 0.010 -4.513 1.00 69.38 155 SER A C 1
ATOM 1203 O O . SER A 1 155 ? 3.191 -0.847 -3.954 1.00 69.38 155 SER A O 1
ATOM 1205 N N . ASP A 1 156 ? 2.205 1.175 -3.949 1.00 86.00 156 ASP A N 1
ATOM 1206 C CA . ASP A 1 156 ? 2.559 1.537 -2.576 1.00 86.00 156 ASP A CA 1
ATOM 1207 C C . ASP A 1 156 ? 1.295 2.051 -1.880 1.00 86.00 156 ASP A C 1
ATOM 1209 O O . ASP A 1 156 ? 0.835 3.164 -2.129 1.00 86.00 156 ASP A O 1
ATOM 1213 N N . LEU A 1 157 ? 0.676 1.199 -1.059 1.00 90.75 157 LEU A N 1
ATOM 1214 C CA . LEU A 1 157 ? -0.497 1.570 -0.274 1.00 90.75 157 LEU A CA 1
ATOM 1215 C C . LEU A 1 157 ? -0.093 1.888 1.163 1.00 90.75 157 LEU A C 1
ATOM 1217 O O . LEU A 1 157 ? 0.490 1.056 1.856 1.00 90.75 157 LEU A O 1
ATOM 1221 N N . SER A 1 158 ? -0.530 3.044 1.651 1.00 94.56 158 SER A N 1
ATOM 1222 C CA . SER A 1 158 ? -0.469 3.400 3.067 1.00 94.56 158 SER A CA 1
ATOM 1223 C C . SER A 1 158 ? -1.866 3.452 3.676 1.00 94.56 158 SER A C 1
ATOM 1225 O O . SER A 1 158 ? -2.855 3.729 2.995 1.00 94.56 158 SER A O 1
ATOM 1227 N N . VAL A 1 159 ? -1.957 3.162 4.974 1.00 96.62 159 VAL A N 1
ATOM 1228 C CA . VAL A 1 159 ? -3.217 3.175 5.721 1.00 96.62 159 VAL A CA 1
ATOM 1229 C C . VAL A 1 159 ? -3.044 4.027 6.965 1.00 96.62 159 VAL A C 1
ATOM 1231 O O . VAL A 1 159 ? -2.103 3.838 7.733 1.00 96.62 159 VAL A O 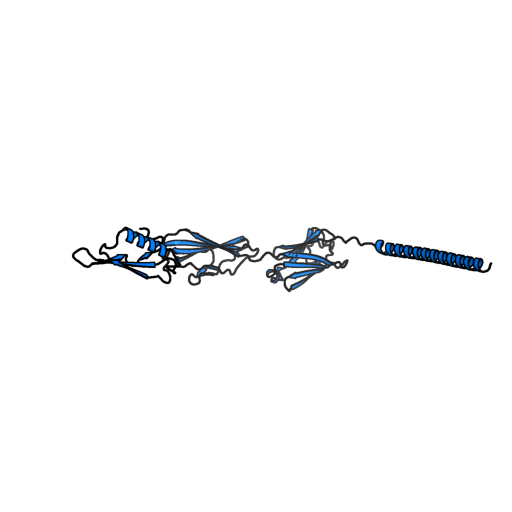1
ATOM 1234 N N . THR A 1 160 ? -3.980 4.942 7.185 1.00 97.44 160 THR A N 1
ATOM 1235 C CA . THR A 1 160 ? -4.077 5.731 8.415 1.00 97.44 160 THR A CA 1
ATOM 1236 C C . THR A 1 160 ? -5.444 5.522 9.046 1.00 97.44 160 THR A C 1
ATOM 1238 O O . THR A 1 160 ? -6.441 5.347 8.346 1.00 97.44 160 THR A O 1
ATOM 1241 N N . VAL A 1 161 ? -5.487 5.507 10.376 1.00 96.69 161 VAL A N 1
ATOM 1242 C CA . VAL A 1 161 ? -6.723 5.353 11.144 1.00 96.69 161 VAL A CA 1
ATOM 1243 C C . VAL A 1 161 ? -6.785 6.468 12.172 1.00 96.69 161 VAL A C 1
ATOM 1245 O O . VAL A 1 161 ? -5.832 6.673 12.921 1.00 96.69 161 VAL A O 1
ATOM 1248 N N . SER A 1 162 ? -7.911 7.165 12.221 1.00 96.94 162 SER A N 1
ATOM 1249 C CA . SER A 1 162 ? -8.231 8.129 13.267 1.00 96.94 162 SER A CA 1
ATOM 1250 C C . SER A 1 162 ? -9.562 7.775 13.919 1.00 96.94 162 SER A C 1
ATOM 1252 O O . SER A 1 162 ? -10.363 7.015 13.374 1.00 96.94 162 SER A O 1
ATOM 1254 N N . VAL A 1 163 ? -9.779 8.296 15.121 1.00 96.56 163 VAL A N 1
ATOM 1255 C CA . VAL A 1 163 ? -10.969 8.028 15.925 1.00 96.56 163 VAL A CA 1
ATOM 1256 C C . VAL A 1 163 ? -11.535 9.346 16.436 1.00 96.56 163 VAL A C 1
ATOM 1258 O O . VAL A 1 163 ? -10.781 10.220 16.855 1.00 96.56 163 VAL A O 1
ATOM 1261 N N . ASN A 1 164 ? -12.855 9.512 16.386 1.00 95.44 164 ASN A N 1
ATOM 1262 C CA . ASN A 1 164 ? -13.519 10.715 16.875 1.00 95.44 164 ASN A CA 1
ATOM 1263 C C . ASN A 1 164 ? -14.846 10.378 17.585 1.00 95.44 164 ASN A C 1
ATOM 1265 O O . ASN A 1 164 ? -15.679 9.687 16.993 1.00 95.44 164 ASN A O 1
ATOM 1269 N N . PRO A 1 165 ? -15.089 10.893 18.805 1.00 95.00 165 PRO A N 1
ATOM 1270 C CA . PRO A 1 165 ? -14.147 11.655 19.637 1.00 95.00 165 PRO A CA 1
ATOM 1271 C C . PRO A 1 165 ? -13.020 10.774 20.207 1.00 95.00 165 PRO A C 1
ATOM 1273 O O . PRO A 1 165 ? -13.220 9.587 20.437 1.00 95.00 165 PRO A O 1
ATOM 1276 N N . GLU A 1 166 ? -11.841 11.357 20.460 1.00 90.44 166 GLU A N 1
ATOM 1277 C CA . GLU A 1 166 ? -10.669 10.641 21.014 1.00 90.44 166 GLU A CA 1
ATOM 1278 C C . GLU A 1 166 ? -10.837 10.245 22.491 1.00 90.44 166 GLU A C 1
ATOM 1280 O O . GLU A 1 166 ? -10.194 9.319 22.977 1.00 90.44 166 GLU A O 1
ATOM 1285 N N . SER A 1 167 ? -11.709 10.945 23.221 1.00 87.75 167 SER A N 1
ATOM 1286 C CA . SER A 1 167 ? -12.052 10.663 24.623 1.00 87.75 167 SER A CA 1
ATOM 1287 C C . SER A 1 167 ? -13.567 10.496 24.780 1.00 87.75 167 SER A C 1
ATOM 1289 O O . SER A 1 167 ? -14.236 11.366 25.344 1.00 87.75 167 SER A O 1
ATOM 1291 N N . PRO A 1 168 ? -14.140 9.416 24.229 1.00 87.62 168 PRO A N 1
ATOM 1292 C CA . PRO A 1 168 ? -15.574 9.186 24.253 1.00 87.62 168 PRO A CA 1
ATOM 1293 C C . PRO A 1 168 ? -16.046 8.738 25.639 1.00 87.62 168 PRO A C 1
ATOM 1295 O O . PRO A 1 168 ? -15.332 8.057 26.375 1.00 87.62 168 PRO A O 1
ATOM 1298 N N . GLN A 1 169 ? -17.284 9.082 25.990 1.00 85.44 169 GLN A N 1
ATOM 1299 C CA . GLN A 1 169 ? -17.913 8.550 27.198 1.00 85.44 169 GLN A CA 1
ATOM 1300 C C . GLN A 1 169 ? -18.540 7.183 26.909 1.00 85.44 169 GLN A C 1
ATOM 1302 O O . GLN A 1 169 ? -18.961 6.895 25.788 1.00 85.44 169 GLN A O 1
ATOM 1307 N N . MET A 1 170 ? -18.651 6.340 27.933 1.00 87.00 170 MET A N 1
ATOM 1308 C CA . MET A 1 170 ? -19.365 5.069 27.815 1.00 87.00 170 MET A CA 1
ATOM 1309 C C . MET A 1 170 ? -20.797 5.289 27.298 1.00 87.00 170 MET A C 1
ATOM 1311 O O . MET A 1 170 ? -21.482 6.220 27.720 1.00 87.00 170 MET A O 1
ATOM 1315 N N . GLY A 1 171 ? -21.243 4.432 26.383 1.00 88.44 171 GLY A N 1
ATOM 1316 C CA . GLY A 1 171 ? -22.557 4.502 25.745 1.00 88.44 171 GLY A CA 1
ATOM 1317 C C . GLY A 1 171 ? -22.664 5.520 24.605 1.00 88.44 171 GLY A C 1
ATOM 1318 O O . GLY A 1 171 ? -23.717 5.595 23.976 1.00 88.44 171 GLY A O 1
ATOM 1319 N N . THR A 1 172 ? -21.609 6.288 24.310 1.00 91.75 172 THR A N 1
ATOM 1320 C CA . THR A 1 172 ? -21.609 7.264 23.204 1.00 91.75 172 THR A CA 1
ATOM 1321 C C . THR A 1 172 ? -21.061 6.664 21.905 1.00 91.75 172 THR A C 1
ATOM 1323 O O . THR A 1 172 ? -20.262 5.721 21.959 1.00 91.75 172 THR A O 1
ATOM 1326 N N . PRO A 1 173 ? -21.497 7.165 20.734 1.00 95.00 173 PRO A N 1
ATOM 1327 C CA . PRO A 1 173 ? -20.945 6.750 19.455 1.00 95.00 173 PRO A CA 1
ATOM 1328 C C . PRO A 1 173 ? -19.540 7.309 19.230 1.00 95.00 173 PRO A C 1
ATOM 1330 O O . PRO A 1 173 ? -19.218 8.434 19.613 1.00 95.00 173 PRO A O 1
ATOM 1333 N N . VAL A 1 174 ? -18.735 6.510 18.544 1.00 97.38 174 VAL A N 1
ATOM 1334 C CA . VAL A 1 174 ? -17.379 6.803 18.099 1.00 97.38 174 VAL A CA 1
ATOM 1335 C C . VAL A 1 174 ? -17.261 6.390 16.646 1.00 97.38 174 VAL A C 1
ATOM 1337 O O . VAL A 1 174 ? -17.744 5.327 16.257 1.00 97.38 174 VAL A O 1
ATOM 1340 N N . ILE A 1 175 ? -16.608 7.228 15.854 1.00 98.06 175 ILE A N 1
ATOM 1341 C CA . ILE A 1 175 ? -16.378 6.994 14.435 1.00 98.06 175 ILE A CA 1
ATOM 1342 C C . ILE A 1 175 ? -14.887 6.748 14.237 1.00 98.06 175 ILE A C 1
ATOM 1344 O O . ILE A 1 175 ? -14.062 7.607 14.550 1.00 98.06 175 ILE A O 1
ATOM 1348 N N . PHE A 1 176 ? -14.555 5.574 13.711 1.00 98.06 176 PHE A N 1
ATOM 1349 C CA . PHE A 1 176 ? -13.229 5.261 13.198 1.00 98.06 176 PHE A CA 1
ATOM 1350 C C . PHE A 1 176 ? -13.190 5.613 11.718 1.00 98.06 176 PHE A C 1
ATOM 1352 O O . PHE A 1 176 ? -13.984 5.079 10.946 1.00 98.06 176 PHE A O 1
ATOM 1359 N N . THR A 1 177 ? -12.263 6.479 11.326 1.00 98.00 177 THR A N 1
ATOM 1360 C CA . THR A 1 177 ? -12.027 6.855 9.930 1.00 98.00 177 THR A CA 1
ATOM 1361 C C . THR A 1 177 ? -10.739 6.201 9.467 1.00 98.00 177 THR A C 1
ATOM 1363 O O . THR A 1 177 ? -9.668 6.471 10.006 1.00 98.00 177 THR A O 1
ATOM 1366 N N . ILE A 1 178 ? -10.841 5.340 8.462 1.00 98.19 178 ILE A N 1
ATOM 1367 C CA . ILE A 1 178 ? -9.724 4.634 7.855 1.00 98.19 178 ILE A CA 1
ATOM 1368 C C . ILE A 1 178 ? -9.492 5.203 6.461 1.00 98.19 178 ILE A C 1
ATOM 1370 O O . ILE A 1 178 ? -10.377 5.151 5.610 1.00 98.19 178 ILE A O 1
ATOM 1374 N N . THR A 1 179 ? -8.296 5.729 6.220 1.00 97.44 179 THR A N 1
ATOM 1375 C CA . THR A 1 179 ? -7.903 6.267 4.915 1.00 97.44 179 THR A CA 1
ATOM 1376 C C . THR A 1 179 ? -6.822 5.388 4.313 1.00 97.44 179 THR A C 1
ATOM 1378 O O . THR A 1 179 ? -5.761 5.215 4.913 1.00 97.44 179 THR A O 1
ATOM 1381 N N . ILE A 1 180 ? -7.097 4.847 3.130 1.00 97.44 180 ILE A N 1
ATOM 1382 C CA . ILE A 1 180 ? -6.142 4.103 2.306 1.00 97.44 180 ILE A CA 1
ATOM 1383 C C . ILE A 1 180 ? -5.658 5.059 1.222 1.00 97.44 180 ILE A C 1
ATOM 1385 O O . ILE A 1 180 ? -6.484 5.629 0.513 1.00 97.44 180 ILE A O 1
ATOM 1389 N N . HIS A 1 181 ? -4.351 5.244 1.085 1.00 95.94 181 HIS A N 1
ATOM 1390 C CA . HIS A 1 181 ? -3.765 6.138 0.091 1.00 95.94 181 HIS A CA 1
ATOM 1391 C C . HIS A 1 181 ? -2.780 5.384 -0.796 1.00 95.94 181 HIS A C 1
ATOM 1393 O O . HIS A 1 181 ? -2.009 4.563 -0.300 1.00 95.94 181 HIS A O 1
ATOM 1399 N N . ASN A 1 182 ? -2.820 5.660 -2.098 1.00 94.06 182 ASN A N 1
ATOM 1400 C CA . ASN A 1 182 ? -1.913 5.070 -3.071 1.00 94.06 182 ASN A CA 1
ATOM 1401 C C . ASN A 1 182 ? -0.754 6.031 -3.361 1.00 94.06 182 ASN A C 1
ATOM 1403 O O . ASN A 1 182 ? -0.887 6.944 -4.173 1.00 94.06 182 ASN A O 1
ATOM 1407 N N . ASN A 1 183 ? 0.370 5.802 -2.686 1.00 88.19 183 ASN A N 1
ATOM 1408 C CA . ASN A 1 183 ? 1.647 6.479 -2.914 1.00 88.19 183 ASN A CA 1
ATOM 1409 C C . ASN A 1 183 ? 2.379 5.956 -4.166 1.00 88.19 183 ASN A C 1
ATOM 1411 O O . ASN A 1 183 ? 3.386 6.535 -4.564 1.00 88.19 183 ASN A O 1
ATOM 1415 N N . GLY A 1 184 ? 1.909 4.850 -4.757 1.00 82.25 184 GLY A N 1
ATOM 1416 C CA . GLY A 1 184 ? 2.495 4.251 -5.953 1.00 82.25 184 GLY A CA 1
ATOM 1417 C C . GLY A 1 184 ? 2.123 4.995 -7.235 1.00 82.25 184 GLY A C 1
ATOM 1418 O O . GLY A 1 184 ? 1.301 5.914 -7.246 1.00 82.25 184 GLY A O 1
ATOM 1419 N N . ASN A 1 185 ? 2.718 4.561 -8.345 1.00 75.69 185 ASN A N 1
ATOM 1420 C CA . ASN A 1 185 ? 2.540 5.177 -9.662 1.00 75.69 185 ASN A CA 1
ATOM 1421 C C . ASN A 1 185 ? 1.567 4.415 -10.585 1.00 75.69 185 ASN A C 1
ATOM 1423 O O . ASN A 1 185 ? 1.324 4.874 -11.700 1.00 75.69 185 ASN A O 1
ATOM 1427 N N . ILE A 1 186 ? 0.954 3.310 -10.131 1.00 77.81 186 ILE A N 1
ATOM 1428 C CA . ILE A 1 186 ? -0.112 2.601 -10.868 1.00 77.81 186 ILE A CA 1
ATOM 1429 C C . ILE A 1 186 ? -1.452 2.614 -10.127 1.00 77.81 186 ILE A C 1
ATOM 1431 O O . ILE A 1 186 ? -1.523 2.822 -8.919 1.00 77.81 186 ILE A O 1
ATOM 1435 N N . ASN A 1 187 ? -2.534 2.310 -10.845 1.00 82.25 187 ASN A N 1
ATOM 1436 C CA . ASN A 1 187 ? -3.851 2.073 -10.253 1.00 82.25 187 ASN A CA 1
ATOM 1437 C C . ASN A 1 187 ? -3.878 0.773 -9.426 1.00 82.25 187 ASN A C 1
ATOM 1439 O O . ASN A 1 187 ? -3.575 -0.297 -9.954 1.00 82.25 187 ASN A O 1
ATOM 1443 N N . VAL A 1 188 ? -4.349 0.825 -8.177 1.00 87.12 188 VAL A N 1
ATOM 1444 C CA . VAL A 1 188 ? -4.456 -0.359 -7.306 1.00 87.12 188 VAL A CA 1
ATOM 1445 C C . VAL A 1 188 ? -5.909 -0.819 -7.201 1.00 87.12 188 VAL A C 1
ATOM 1447 O O . VAL A 1 188 ? -6.795 -0.034 -6.876 1.00 87.12 188 VAL A O 1
ATOM 1450 N N . SER A 1 189 ? -6.169 -2.099 -7.476 1.00 90.38 189 SER A N 1
ATOM 1451 C CA . SER A 1 189 ? -7.502 -2.721 -7.408 1.00 90.38 189 SER A CA 1
ATOM 1452 C C . SER A 1 189 ? -7.465 -4.032 -6.615 1.00 90.38 189 SER A C 1
ATOM 1454 O O . SER A 1 189 ? -6.398 -4.480 -6.204 1.00 90.38 189 SER A O 1
ATOM 1456 N N . GLY A 1 190 ? -8.628 -4.637 -6.340 1.00 87.38 190 GLY A N 1
ATOM 1457 C CA . GLY A 1 190 ? -8.700 -5.876 -5.549 1.00 87.38 190 GLY A CA 1
ATOM 1458 C C . GLY A 1 190 ? -8.324 -5.692 -4.073 1.00 87.38 190 GLY A C 1
ATOM 1459 O O . GLY A 1 190 ? -7.947 -6.654 -3.404 1.00 87.38 190 GLY A O 1
ATOM 1460 N N . ILE A 1 191 ? -8.423 -4.459 -3.568 1.00 92.94 191 ILE A N 1
ATOM 1461 C CA . ILE A 1 191 ? -7.984 -4.084 -2.225 1.00 92.94 191 ILE A CA 1
ATOM 1462 C C . ILE A 1 191 ? -8.858 -4.788 -1.182 1.00 92.94 191 ILE A C 1
ATOM 1464 O O . ILE A 1 191 ? -10.091 -4.703 -1.203 1.00 92.94 191 ILE A O 1
ATOM 1468 N N . LYS A 1 192 ? -8.193 -5.466 -0.245 1.00 92.88 192 LYS A N 1
ATOM 1469 C CA . LYS A 1 192 ? -8.785 -5.999 0.982 1.00 92.88 192 LYS A CA 1
ATOM 1470 C C . LYS A 1 192 ? -8.042 -5.411 2.165 1.00 92.88 192 LYS A C 1
ATOM 1472 O O . LYS A 1 192 ? -6.815 -5.422 2.194 1.00 92.88 192 LYS A O 1
ATOM 1477 N N . LEU A 1 193 ? -8.790 -4.935 3.147 1.00 95.62 193 LEU A N 1
ATOM 1478 C CA . LEU A 1 193 ? -8.239 -4.363 4.368 1.00 95.62 193 LEU A CA 1
ATOM 1479 C C . LEU A 1 193 ? -8.849 -5.087 5.563 1.00 95.62 193 LEU A C 1
ATOM 1481 O O . LEU A 1 193 ? -10.049 -5.342 5.583 1.00 95.62 193 LEU A O 1
ATOM 1485 N N . ARG A 1 194 ? -8.043 -5.393 6.579 1.00 96.06 194 ARG A N 1
ATOM 1486 C CA . ARG A 1 194 ? -8.550 -5.909 7.850 1.00 96.06 194 ARG A CA 1
ATOM 1487 C C . ARG A 1 194 ? -8.514 -4.815 8.913 1.00 96.06 194 ARG A C 1
ATOM 1489 O O . ARG A 1 194 ? -7.440 -4.368 9.298 1.00 96.06 194 ARG A O 1
ATOM 1496 N N . PHE A 1 195 ? -9.683 -4.430 9.402 1.00 95.88 195 PHE A N 1
ATOM 1497 C CA . PHE A 1 195 ? -9.883 -3.564 10.553 1.00 95.88 195 PHE A CA 1
ATOM 1498 C C . PHE A 1 195 ? -10.763 -4.302 11.563 1.00 95.88 195 PHE A C 1
ATOM 1500 O O . PHE A 1 195 ? -11.968 -4.416 11.372 1.00 95.88 195 PHE A O 1
ATOM 1507 N N . GLN A 1 196 ? -10.163 -4.839 12.625 1.00 94.12 196 GLN A N 1
ATOM 1508 C CA . GLN A 1 196 ? -10.926 -5.458 13.705 1.00 94.12 196 GLN A CA 1
ATOM 1509 C C . GLN A 1 196 ? -11.307 -4.384 14.721 1.00 94.12 196 GLN A C 1
ATOM 1511 O O . GLN A 1 196 ? -10.428 -3.724 15.276 1.00 94.12 196 GLN A O 1
ATOM 1516 N N . LEU A 1 197 ? -12.603 -4.244 14.995 1.00 92.38 197 LEU A N 1
ATOM 1517 C CA . LEU A 1 197 ? -13.068 -3.352 16.049 1.00 92.38 197 LEU A CA 1
ATOM 1518 C C . LEU A 1 197 ? -12.543 -3.847 17.419 1.00 92.38 197 LEU A C 1
ATOM 1520 O O . LEU A 1 197 ? -12.736 -5.027 17.735 1.00 92.38 197 LEU A O 1
ATOM 1524 N N . PRO A 1 198 ? -11.870 -3.000 18.225 1.00 88.56 198 PRO A N 1
ATOM 1525 C CA . PRO A 1 198 ? -11.345 -3.411 19.525 1.00 88.56 198 PRO A CA 1
ATOM 1526 C C . PRO A 1 198 ? -12.444 -3.848 20.501 1.00 88.56 198 PRO A C 1
ATOM 1528 O O . PRO A 1 198 ? -13.577 -3.364 20.452 1.00 88.56 198 PRO A O 1
ATOM 1531 N N . SER A 1 199 ? -12.091 -4.722 21.447 1.00 83.75 199 SER A N 1
ATOM 1532 C CA . SER A 1 199 ? -12.962 -5.063 22.578 1.00 83.75 199 SER A CA 1
ATOM 1533 C C . SER A 1 199 ? -13.355 -3.808 23.362 1.00 83.75 199 SER A C 1
ATOM 1535 O O . SER A 1 199 ? -12.534 -2.909 23.549 1.00 83.75 199 SER A O 1
ATOM 1537 N N . GLY A 1 200 ? -14.591 -3.758 23.857 1.00 85.56 200 GLY A N 1
ATOM 1538 C CA . GLY A 1 200 ? -15.140 -2.562 24.506 1.00 85.56 200 GLY A CA 1
ATOM 1539 C C . GLY A 1 200 ? -15.855 -1.611 23.545 1.00 85.56 200 GLY A C 1
ATOM 1540 O O . GLY A 1 200 ? -16.381 -0.599 23.989 1.00 85.56 200 GLY A O 1
ATOM 1541 N N . PHE A 1 201 ? -15.946 -1.945 22.257 1.00 91.94 201 PHE A N 1
ATOM 1542 C CA . PHE A 1 201 ? -16.807 -1.262 21.295 1.00 91.94 201 PHE A CA 1
ATOM 1543 C C . PHE A 1 201 ? -17.857 -2.223 20.736 1.00 91.94 201 PHE A C 1
ATOM 1545 O O . PHE A 1 201 ? -17.582 -3.393 20.481 1.00 91.94 201 PHE A O 1
ATOM 1552 N N . THR A 1 202 ? -19.071 -1.721 20.533 1.00 93.44 202 THR A N 1
ATOM 1553 C CA . THR A 1 202 ? -20.159 -2.449 19.870 1.00 93.44 202 THR A CA 1
ATOM 1554 C C . THR A 1 202 ? -20.400 -1.827 18.507 1.00 93.44 202 THR A C 1
ATOM 1556 O O . THR A 1 202 ? -20.721 -0.644 18.424 1.00 93.44 202 THR A O 1
ATOM 1559 N N . PHE A 1 203 ? -20.236 -2.610 17.446 1.00 96.19 203 PHE A N 1
ATOM 1560 C CA . PHE A 1 203 ? -20.480 -2.161 16.077 1.00 96.19 203 PHE A CA 1
ATOM 1561 C C . PHE A 1 203 ? -21.916 -1.649 15.896 1.00 96.19 203 PHE A C 1
ATOM 1563 O O . PHE A 1 203 ? -22.862 -2.277 16.372 1.00 96.19 203 PHE A O 1
ATOM 1570 N N . VAL A 1 204 ? -22.063 -0.529 15.187 1.00 97.19 204 VAL A N 1
ATOM 1571 C CA . VAL A 1 204 ? -23.362 0.051 14.814 1.00 97.19 204 VAL A CA 1
ATOM 1572 C C . VAL A 1 204 ? -23.554 -0.049 13.310 1.00 97.19 204 VAL A C 1
ATOM 1574 O O . VAL A 1 204 ? -24.494 -0.684 12.841 1.00 97.19 204 VAL A O 1
ATOM 1577 N N . GLU A 1 205 ? -22.651 0.576 12.560 1.00 97.88 205 GLU A N 1
ATOM 1578 C CA . GLU A 1 205 ? -22.729 0.675 11.109 1.00 97.88 205 GLU A CA 1
ATOM 1579 C C . GLU A 1 205 ? -21.348 0.942 10.506 1.00 97.88 205 GLU A C 1
ATOM 1581 O O . GLU A 1 205 ? -20.380 1.250 11.206 1.00 97.88 205 GLU A O 1
ATOM 1586 N N . TYR A 1 206 ? -21.265 0.835 9.185 1.00 98.19 206 TYR A N 1
ATOM 1587 C CA . TYR A 1 206 ? -20.122 1.288 8.408 1.00 98.19 206 TYR A CA 1
ATOM 1588 C C . TYR A 1 206 ? -20.605 2.186 7.270 1.00 98.19 206 TYR A C 1
ATOM 1590 O O . TYR A 1 206 ? -21.733 2.041 6.798 1.00 98.19 206 TYR A O 1
ATOM 1598 N N . SER A 1 207 ? -19.741 3.079 6.789 1.00 97.12 207 SER A N 1
ATOM 1599 C CA . SER A 1 207 ? -20.009 3.841 5.567 1.00 97.12 207 SER A CA 1
ATOM 1600 C C . SER A 1 207 ? -18.744 4.020 4.732 1.00 97.12 207 SER A C 1
ATOM 1602 O O . SER A 1 207 ? -17.643 4.157 5.272 1.00 97.12 207 SER A O 1
ATOM 1604 N N . ALA A 1 208 ? -18.901 3.972 3.413 1.00 96.25 208 ALA A N 1
ATOM 1605 C CA . ALA A 1 208 ? -17.839 4.167 2.437 1.00 96.25 208 ALA A CA 1
ATOM 1606 C C . ALA A 1 208 ? -18.453 4.564 1.088 1.00 96.25 208 ALA A C 1
ATOM 1608 O O . ALA A 1 208 ? -19.583 4.179 0.790 1.00 96.25 208 ALA A O 1
ATOM 1609 N N . GLU A 1 209 ? -17.700 5.286 0.256 1.00 91.62 209 GLU A N 1
ATOM 1610 C CA . GLU A 1 209 ? -18.083 5.519 -1.147 1.00 91.62 209 GLU A CA 1
ATOM 1611 C C . GLU A 1 209 ? -18.076 4.206 -1.947 1.00 91.62 209 GLU A C 1
ATOM 1613 O O . GLU A 1 209 ? -18.910 3.980 -2.823 1.00 91.62 209 GLU A O 1
ATOM 1618 N N . SER A 1 210 ? -17.152 3.305 -1.603 1.00 92.00 210 SER A N 1
ATOM 1619 C CA . SER A 1 210 ? -17.063 1.956 -2.150 1.00 92.00 210 SER A CA 1
ATOM 1620 C C . SER A 1 210 ? -16.476 0.988 -1.125 1.00 92.00 210 SER A C 1
ATOM 1622 O O . SER A 1 210 ? -15.634 1.356 -0.305 1.00 92.00 210 SER A O 1
ATOM 1624 N N . GLY A 1 211 ? -16.909 -0.267 -1.192 1.00 94.19 211 GLY A N 1
ATOM 1625 C CA . GLY A 1 211 ? -16.498 -1.319 -0.270 1.00 94.19 211 GLY A CA 1
ATOM 1626 C C . GLY A 1 211 ? -17.585 -1.728 0.719 1.00 94.19 211 GLY A C 1
ATOM 1627 O O . GLY A 1 211 ? -18.526 -0.995 1.014 1.00 94.19 211 GLY A O 1
ATOM 1628 N N . SER A 1 212 ? -17.457 -2.950 1.219 1.00 96.38 212 SER A N 1
ATOM 1629 C CA . SER A 1 212 ? -18.344 -3.549 2.216 1.00 96.38 212 SER A CA 1
ATOM 1630 C C . SER A 1 212 ? -17.523 -4.087 3.376 1.00 96.38 212 SER A C 1
ATOM 1632 O O . SER A 1 212 ? -16.484 -4.709 3.134 1.00 96.38 212 SER A O 1
ATOM 1634 N N . TYR A 1 213 ? -18.011 -3.897 4.598 1.00 98.06 213 TYR A N 1
ATOM 1635 C CA . TYR A 1 213 ? -17.360 -4.351 5.821 1.00 98.06 213 TYR A CA 1
ATOM 1636 C C . TYR A 1 213 ? -18.104 -5.530 6.448 1.00 98.06 213 TYR A C 1
ATOM 1638 O O . TYR A 1 213 ? -19.312 -5.464 6.678 1.00 98.06 213 TYR A O 1
ATOM 1646 N N . ASP A 1 214 ? -17.369 -6.592 6.763 1.00 96.88 214 ASP A N 1
ATOM 1647 C CA . ASP A 1 214 ? -17.842 -7.695 7.593 1.00 96.88 214 ASP A CA 1
ATOM 1648 C C . ASP A 1 214 ? -17.336 -7.504 9.028 1.00 96.88 214 ASP A C 1
ATOM 1650 O O . ASP A 1 214 ? -16.149 -7.681 9.311 1.00 96.88 214 ASP A O 1
ATOM 1654 N N . ASN A 1 215 ? -18.241 -7.159 9.948 1.00 94.69 215 ASN A N 1
ATOM 1655 C CA . ASN A 1 215 ? -17.907 -6.941 11.356 1.00 94.69 215 ASN A CA 1
ATOM 1656 C C . ASN A 1 215 ? -17.464 -8.221 12.090 1.00 94.69 215 ASN A C 1
ATOM 1658 O O . ASN A 1 215 ? -16.757 -8.138 13.092 1.00 94.69 215 ASN A O 1
ATOM 1662 N N . SER A 1 216 ? -17.861 -9.404 11.615 1.00 93.19 216 SER A N 1
ATOM 1663 C CA . SER A 1 216 ? -17.478 -10.665 12.256 1.00 93.19 216 SER A CA 1
ATOM 1664 C C . SER A 1 216 ? -16.005 -11.002 12.016 1.00 93.19 216 SER A C 1
ATOM 1666 O O . SER A 1 216 ? -15.322 -11.476 12.923 1.00 93.19 216 SER A O 1
ATOM 1668 N N . THR A 1 217 ? -15.490 -10.700 10.820 1.00 94.75 217 THR A N 1
ATOM 1669 C CA . THR A 1 217 ? -14.091 -10.957 10.441 1.00 94.75 217 THR A CA 1
ATOM 1670 C C . THR A 1 217 ? -13.204 -9.712 10.500 1.00 94.75 217 THR A C 1
ATOM 1672 O O . THR A 1 217 ? -11.977 -9.820 10.402 1.00 94.75 217 THR A O 1
ATOM 1675 N N . GLY A 1 218 ? -13.818 -8.530 10.578 1.00 95.00 218 GLY A N 1
ATOM 1676 C CA . GLY A 1 218 ? -13.157 -7.238 10.445 1.00 95.00 218 GLY A CA 1
ATOM 1677 C C . GLY A 1 218 ? -12.635 -6.973 9.032 1.00 95.00 218 GLY A C 1
ATOM 1678 O O . GLY A 1 218 ? -11.644 -6.268 8.882 1.00 95.00 218 GLY A O 1
ATOM 1679 N N . ILE A 1 219 ? -13.207 -7.585 7.988 1.00 97.25 219 ILE A N 1
ATOM 1680 C CA . ILE A 1 219 ? -12.671 -7.475 6.619 1.00 97.25 219 ILE A CA 1
ATOM 1681 C C . ILE A 1 219 ? -13.488 -6.469 5.815 1.00 97.25 219 ILE A C 1
ATOM 1683 O O . ILE A 1 219 ? -14.697 -6.609 5.662 1.00 97.25 219 ILE A O 1
ATOM 1687 N N . TRP A 1 220 ? -12.792 -5.495 5.242 1.00 97.69 220 TRP A N 1
ATOM 1688 C CA . TRP A 1 220 ? -13.262 -4.679 4.136 1.00 97.69 220 TRP A CA 1
ATOM 1689 C C . TRP A 1 220 ? -12.902 -5.336 2.803 1.00 97.69 220 TRP A C 1
ATOM 1691 O O . TRP A 1 220 ? -11.759 -5.744 2.578 1.00 97.69 220 TRP A O 1
ATOM 1701 N N . GLN A 1 221 ? -13.879 -5.406 1.905 1.00 95.81 221 GLN A N 1
ATOM 1702 C CA . GLN A 1 221 ? -13.750 -5.974 0.562 1.00 95.81 221 GLN A CA 1
ATOM 1703 C C . GLN A 1 221 ? -14.498 -5.118 -0.463 1.00 95.81 221 GLN A C 1
ATOM 1705 O O . GLN A 1 221 ? -15.310 -4.278 -0.084 1.00 95.81 221 GLN A O 1
ATOM 1710 N N . ASN A 1 222 ? -14.261 -5.353 -1.757 1.00 94.38 222 ASN A N 1
ATOM 1711 C CA . ASN A 1 222 ? -14.884 -4.612 -2.866 1.00 94.38 222 ASN A CA 1
ATOM 1712 C C . ASN A 1 222 ? -14.635 -3.090 -2.819 1.00 94.38 222 ASN A C 1
ATOM 1714 O O . ASN A 1 222 ? -15.479 -2.311 -3.259 1.00 94.38 222 ASN A O 1
ATOM 1718 N N . ILE A 1 223 ? -13.495 -2.666 -2.266 1.00 96.25 223 ILE A N 1
ATOM 1719 C CA . ILE A 1 223 ? -13.052 -1.266 -2.302 1.00 96.25 223 ILE A CA 1
ATOM 1720 C C . ILE A 1 223 ? -12.723 -0.917 -3.760 1.00 96.25 223 ILE A C 1
ATOM 1722 O O . ILE A 1 223 ? -12.097 -1.723 -4.460 1.00 96.25 223 ILE A O 1
ATOM 1726 N N . ALA A 1 224 ? -13.168 0.251 -4.229 1.00 93.25 224 ALA A N 1
ATOM 1727 C CA . ALA A 1 224 ? -12.910 0.690 -5.595 1.00 93.25 224 ALA A CA 1
ATOM 1728 C C . ALA A 1 224 ? -11.410 0.843 -5.871 1.00 93.25 224 ALA A C 1
ATOM 1730 O O . ALA A 1 224 ? -10.578 0.954 -4.970 1.00 93.25 224 ALA A O 1
ATOM 1731 N N . MET A 1 225 ? -11.078 0.851 -7.159 1.00 93.44 225 MET A N 1
ATOM 1732 C CA . MET A 1 225 ? -9.723 1.110 -7.620 1.00 93.44 225 MET A CA 1
ATOM 1733 C C . MET A 1 225 ? -9.250 2.489 -7.145 1.00 93.44 225 MET A C 1
ATOM 1735 O O . MET A 1 225 ? -9.950 3.480 -7.341 1.00 93.44 225 MET A O 1
ATOM 1739 N N . ILE A 1 226 ? -8.049 2.553 -6.571 1.00 94.88 226 ILE A N 1
ATOM 1740 C CA . ILE A 1 226 ? -7.416 3.804 -6.147 1.00 94.88 226 ILE A CA 1
ATOM 1741 C C . ILE A 1 226 ? -6.336 4.162 -7.170 1.00 94.88 226 ILE A C 1
ATOM 1743 O O . ILE A 1 226 ? -5.383 3.409 -7.373 1.00 94.88 226 ILE A O 1
ATOM 1747 N N . GLN A 1 227 ? -6.496 5.305 -7.834 1.00 91.00 227 GLN A N 1
ATOM 1748 C CA . GLN A 1 227 ? -5.520 5.838 -8.793 1.00 91.00 227 GLN A CA 1
ATOM 1749 C C . GLN A 1 227 ? -4.252 6.354 -8.081 1.00 91.00 227 GLN A C 1
ATOM 1751 O O . GLN A 1 227 ? -4.305 6.574 -6.868 1.00 91.00 227 GLN A O 1
ATOM 1756 N N . PRO A 1 228 ? -3.121 6.552 -8.785 1.00 86.56 228 PRO A N 1
ATOM 1757 C CA . PRO A 1 228 ? -1.925 7.188 -8.227 1.00 86.56 228 PRO A CA 1
ATOM 1758 C C . PRO A 1 228 ? -2.244 8.515 -7.532 1.00 86.56 228 PRO A C 1
ATOM 1760 O O . PRO A 1 228 ? -2.956 9.354 -8.086 1.00 86.56 228 PRO A O 1
ATOM 1763 N N . GLY A 1 229 ? -1.761 8.692 -6.300 1.00 87.94 229 GLY A N 1
ATOM 1764 C CA . GLY A 1 229 ? -2.053 9.861 -5.460 1.00 87.94 229 GLY A CA 1
ATOM 1765 C C . GLY A 1 229 ? -3.504 9.956 -4.963 1.00 87.94 229 GLY A C 1
ATOM 1766 O O . GLY A 1 229 ? -3.861 10.916 -4.279 1.00 87.94 229 GLY A O 1
ATOM 1767 N N . GLY A 1 230 ? -4.358 8.986 -5.295 1.00 94.88 230 GLY A N 1
ATOM 1768 C CA . GLY A 1 230 ? -5.738 8.905 -4.831 1.00 94.88 230 GLY A CA 1
ATOM 1769 C C . GLY A 1 230 ? -5.861 8.300 -3.432 1.00 94.88 230 GLY A C 1
ATOM 1770 O O . GLY A 1 230 ? -4.921 7.721 -2.880 1.00 94.88 230 GLY A O 1
ATOM 1771 N N . SER A 1 231 ? -7.059 8.391 -2.855 1.00 96.31 231 SER A N 1
ATOM 1772 C CA . SER A 1 231 ? -7.387 7.733 -1.590 1.00 96.31 231 SER A CA 1
ATOM 1773 C C . SER A 1 231 ? -8.811 7.186 -1.561 1.00 96.31 231 SER A C 1
ATOM 1775 O O . SER A 1 231 ? -9.694 7.660 -2.270 1.00 96.31 231 SER A O 1
ATOM 1777 N N . ALA A 1 232 ? -9.023 6.182 -0.712 1.00 96.88 232 ALA A N 1
ATOM 1778 C CA . ALA A 1 232 ? -10.339 5.703 -0.312 1.00 96.88 232 ALA A CA 1
ATOM 1779 C C . ALA A 1 232 ? -10.531 5.958 1.185 1.00 96.88 232 ALA A C 1
ATOM 1781 O O . ALA A 1 232 ? -9.634 5.683 1.987 1.00 96.88 232 ALA A O 1
ATOM 1782 N N . VAL A 1 233 ? -11.707 6.464 1.558 1.00 97.50 233 VAL A N 1
ATOM 1783 C CA . VAL A 1 233 ? -12.077 6.735 2.952 1.00 97.50 233 VAL A CA 1
ATOM 1784 C C . VAL A 1 233 ? -13.200 5.791 3.362 1.00 97.50 233 VAL A C 1
ATOM 1786 O O . VAL A 1 233 ? -14.257 5.744 2.734 1.00 97.50 233 VAL A O 1
ATOM 1789 N N . LEU A 1 234 ? -12.951 5.039 4.427 1.00 98.25 234 LEU A N 1
ATOM 1790 C CA . LEU A 1 234 ? -13.857 4.059 5.011 1.00 98.25 234 LEU A CA 1
ATOM 1791 C C . LEU A 1 234 ? -14.146 4.474 6.450 1.00 98.25 234 LEU A C 1
ATOM 1793 O O . LEU A 1 234 ? -13.257 4.959 7.148 1.00 98.25 234 LEU A O 1
ATOM 1797 N N . THR A 1 235 ? -15.368 4.264 6.923 1.00 98.19 235 THR A N 1
ATOM 1798 C CA . THR A 1 235 ? -15.738 4.579 8.306 1.00 98.19 235 THR A CA 1
ATOM 1799 C C . THR A 1 235 ? -16.443 3.414 8.975 1.00 98.19 235 THR A C 1
ATOM 1801 O O . THR A 1 235 ? -17.232 2.707 8.347 1.00 98.19 235 THR A O 1
ATOM 1804 N N . VAL A 1 236 ? -16.160 3.228 10.261 1.00 98.44 236 VAL A N 1
ATOM 1805 C CA . VAL A 1 236 ? -16.861 2.288 11.139 1.00 98.44 236 VAL A CA 1
ATOM 1806 C C . VAL A 1 236 ? -17.356 3.062 12.353 1.00 98.44 236 VAL A C 1
ATOM 1808 O O . VAL A 1 236 ? -16.554 3.641 13.086 1.00 98.44 236 VAL A O 1
ATOM 1811 N N . THR A 1 237 ? -18.666 3.056 12.577 1.00 98.06 237 THR A N 1
ATOM 1812 C CA . THR A 1 237 ? -19.295 3.654 13.757 1.00 98.06 237 THR A CA 1
ATOM 1813 C C . THR A 1 237 ? -19.552 2.570 14.793 1.00 98.06 237 THR A C 1
ATOM 1815 O O . THR A 1 237 ? -20.107 1.509 14.489 1.00 98.06 237 THR A O 1
ATOM 1818 N N . ALA A 1 238 ? -19.177 2.839 16.038 1.00 97.19 238 ALA A N 1
ATOM 1819 C CA . ALA A 1 238 ? -19.388 1.936 17.156 1.00 97.19 238 ALA A CA 1
ATOM 1820 C C . ALA A 1 238 ? -19.835 2.687 18.414 1.00 97.19 238 ALA A C 1
ATOM 1822 O O . ALA A 1 238 ? -19.489 3.847 18.605 1.00 97.19 238 ALA A O 1
ATOM 1823 N N . ILE A 1 239 ? -20.574 2.020 19.299 1.00 95.81 239 ILE A N 1
ATOM 1824 C CA . ILE A 1 239 ? -20.861 2.516 20.649 1.00 95.81 239 ILE A CA 1
ATOM 1825 C C . ILE A 1 239 ? -19.759 2.057 21.597 1.00 95.81 239 ILE A C 1
ATOM 1827 O O . ILE A 1 239 ? -19.390 0.881 21.591 1.00 95.81 239 ILE A O 1
ATOM 1831 N N . VAL A 1 240 ? -19.276 2.957 22.455 1.00 92.56 240 VAL A N 1
ATOM 1832 C CA . VAL A 1 240 ? -18.399 2.584 23.572 1.00 92.56 240 VAL A CA 1
ATOM 1833 C C . VAL A 1 240 ? -19.182 1.715 24.552 1.00 92.56 240 VAL A C 1
ATOM 1835 O O . VAL A 1 240 ? -20.089 2.185 25.237 1.00 92.56 240 VAL A O 1
ATOM 1838 N N . GLY A 1 241 ? -18.844 0.436 24.609 1.00 82.19 241 GLY A N 1
ATOM 1839 C CA . GLY A 1 241 ? -19.394 -0.519 25.558 1.00 82.19 241 GLY A CA 1
ATOM 1840 C C . GLY A 1 241 ? -18.633 -0.532 26.882 1.00 82.19 241 GLY A C 1
ATOM 1841 O O . GLY A 1 241 ? -17.644 0.176 27.081 1.00 82.19 241 GLY A O 1
ATOM 1842 N N . GLN A 1 242 ? -19.089 -1.382 27.800 1.00 66.75 242 GLN A N 1
ATOM 1843 C CA . GLN A 1 242 ? -18.282 -1.748 28.957 1.00 66.75 242 GLN A CA 1
ATOM 1844 C C . GLN A 1 242 ? -17.148 -2.672 28.512 1.00 66.75 242 GLN A C 1
ATOM 1846 O O . GLN A 1 242 ? -17.379 -3.672 27.832 1.00 66.75 242 GLN A O 1
ATOM 1851 N N . VAL A 1 243 ? -15.928 -2.364 28.946 1.00 61.88 243 VAL A N 1
ATOM 1852 C CA . VAL A 1 243 ? -14.849 -3.351 28.969 1.00 61.88 243 VAL A CA 1
ATOM 1853 C C . VAL A 1 243 ? -15.165 -4.287 30.128 1.00 61.88 243 VAL A C 1
ATOM 1855 O O . VAL A 1 243 ? -14.903 -3.960 31.282 1.00 61.88 243 VAL A O 1
ATOM 1858 N N . ILE A 1 244 ? -15.804 -5.415 29.834 1.00 58.81 244 ILE A N 1
ATOM 1859 C CA . ILE A 1 244 ? -15.884 -6.525 30.780 1.00 58.81 244 ILE A CA 1
ATOM 1860 C C . ILE A 1 244 ? -14.587 -7.309 30.567 1.00 58.81 244 ILE A C 1
ATOM 1862 O O . ILE A 1 244 ? -14.397 -7.834 29.472 1.00 58.81 244 ILE A O 1
ATOM 1866 N N . PRO A 1 245 ? -13.658 -7.342 31.537 1.00 57.41 245 PRO A N 1
ATOM 1867 C CA . PRO A 1 245 ? -12.476 -8.181 31.416 1.00 57.41 245 PRO A CA 1
ATOM 1868 C C . PRO A 1 245 ? -12.918 -9.637 31.275 1.00 57.41 245 PRO A C 1
ATOM 1870 O O . PRO A 1 245 ? -13.816 -10.064 32.001 1.00 57.41 245 PRO A O 1
ATOM 1873 N N . ASP A 1 246 ? -12.262 -10.393 30.393 1.00 57.25 246 ASP A N 1
ATOM 1874 C CA . ASP A 1 246 ? -12.615 -11.792 30.107 1.00 57.25 246 ASP A CA 1
ATOM 1875 C C . ASP A 1 246 ? -12.650 -12.674 31.372 1.00 57.25 246 ASP A C 1
ATOM 1877 O O . ASP A 1 246 ? -13.380 -13.660 31.415 1.00 57.25 246 ASP A O 1
ATOM 1881 N N . GLU A 1 247 ? -11.931 -12.289 32.439 1.00 63.50 247 GLU A N 1
ATOM 1882 C CA . GLU A 1 247 ? -12.056 -12.888 33.769 1.00 63.50 247 GLU A CA 1
ATOM 1883 C C . GLU A 1 247 ? -11.844 -11.845 34.890 1.00 63.50 247 GLU A C 1
ATOM 1885 O O . GLU A 1 247 ? -10.742 -11.318 35.071 1.00 63.50 247 GLU A O 1
ATOM 1890 N N . LEU A 1 248 ? -12.883 -11.576 35.690 1.00 67.69 248 LEU A N 1
ATOM 1891 C CA . LEU A 1 248 ? -12.809 -10.699 36.866 1.00 67.69 248 LEU A CA 1
ATOM 1892 C C . LEU A 1 248 ? -12.259 -11.446 38.088 1.00 67.69 248 LEU A C 1
ATOM 1894 O O . LEU A 1 248 ? -12.700 -12.548 38.414 1.00 67.69 248 LEU A O 1
ATOM 1898 N N . THR A 1 249 ? -11.349 -10.808 38.827 1.00 77.56 249 THR A N 1
ATOM 1899 C CA . THR A 1 249 ? -11.039 -11.240 40.195 1.00 77.56 249 THR A CA 1
ATOM 1900 C C . THR A 1 249 ? -12.149 -10.740 41.115 1.00 77.56 249 THR A C 1
ATOM 1902 O O . THR A 1 249 ? -12.258 -9.536 41.362 1.00 77.56 249 THR A O 1
ATOM 1905 N N . GLN A 1 250 ? -12.975 -11.658 41.619 1.00 84.62 250 GLN A N 1
ATOM 1906 C CA . GLN A 1 250 ? -13.972 -11.352 42.642 1.00 84.62 250 GLN A CA 1
ATOM 1907 C C . GLN A 1 250 ? -13.318 -11.285 44.018 1.00 84.62 250 GLN A C 1
ATOM 1909 O O . GLN A 1 250 ? -12.589 -12.193 44.421 1.00 84.62 250 GLN A O 1
ATOM 1914 N N . LEU A 1 251 ? -13.610 -10.220 44.757 1.00 86.62 251 LEU A N 1
ATOM 1915 C CA . LEU A 1 251 ? -13.130 -10.030 46.115 1.00 86.62 251 LEU A CA 1
ATOM 1916 C C . LEU A 1 251 ? -14.293 -9.721 47.057 1.00 86.62 251 LEU A C 1
ATOM 1918 O O . LEU A 1 251 ? -14.969 -8.699 46.940 1.00 86.62 251 LEU A O 1
ATOM 1922 N N . LEU A 1 252 ? -14.480 -10.591 48.046 1.00 87.75 252 LEU A N 1
ATOM 1923 C CA . LEU A 1 252 ? -15.384 -10.362 49.166 1.00 87.75 252 LEU A CA 1
ATOM 1924 C C . LEU A 1 252 ? -14.587 -9.838 50.364 1.00 87.75 252 LEU A C 1
ATOM 1926 O O . LEU A 1 252 ? -13.714 -10.533 50.882 1.00 87.75 252 LEU A O 1
ATOM 1930 N N . ILE A 1 253 ? -14.916 -8.634 50.829 1.00 86.12 253 ILE A N 1
ATOM 1931 C CA . ILE A 1 253 ? -14.352 -8.053 52.049 1.00 86.12 253 ILE A CA 1
ATOM 1932 C C . ILE A 1 253 ? -15.379 -8.187 53.171 1.00 86.12 253 ILE A C 1
ATOM 1934 O O . ILE A 1 253 ? -16.496 -7.674 53.073 1.00 86.12 253 ILE A O 1
ATOM 1938 N N . LEU A 1 254 ? -14.979 -8.853 54.254 1.00 85.69 254 LEU A N 1
ATOM 1939 C CA . LEU A 1 254 ? -15.765 -8.960 55.478 1.00 85.69 254 LEU A CA 1
ATOM 1940 C C . LEU A 1 254 ? -15.170 -8.023 56.527 1.00 85.69 254 LEU A C 1
ATOM 1942 O O . LEU A 1 254 ? -14.028 -8.207 56.945 1.00 85.69 254 LEU A O 1
ATOM 1946 N N . LEU A 1 255 ? -15.934 -7.016 56.937 1.00 84.25 255 LEU A N 1
ATOM 1947 C CA . LEU A 1 255 ? -15.524 -6.064 57.963 1.00 84.25 255 LEU A CA 1
ATOM 1948 C C . LEU A 1 255 ? -16.288 -6.320 59.256 1.00 84.25 255 LEU A C 1
ATOM 1950 O O . LEU A 1 255 ? -17.496 -6.566 59.241 1.00 84.25 255 LEU A O 1
ATOM 1954 N N . ASP A 1 256 ? -15.594 -6.187 60.382 1.00 79.00 256 ASP A N 1
ATOM 1955 C CA . ASP A 1 256 ? -16.271 -6.017 61.657 1.00 79.00 256 ASP A CA 1
ATOM 1956 C C . ASP A 1 256 ? -16.844 -4.587 61.717 1.00 79.00 256 ASP A C 1
ATOM 1958 O O . ASP A 1 256 ? -16.165 -3.592 61.471 1.00 79.00 256 ASP A O 1
ATOM 1962 N N . GLY A 1 257 ? -18.137 -4.496 61.996 1.00 71.12 257 GLY A N 1
ATOM 1963 C CA . GLY A 1 257 ? -18.892 -3.279 62.271 1.00 71.12 257 GLY A CA 1
ATOM 1964 C C . GLY A 1 257 ? -19.054 -3.032 63.765 1.00 71.12 257 GLY A C 1
ATOM 1965 O O . GLY A 1 257 ? -19.980 -2.331 64.164 1.00 71.12 257 GLY A O 1
ATOM 1966 N N . SER A 1 258 ? -18.205 -3.636 64.602 1.00 76.31 258 SER A N 1
ATOM 1967 C CA . SER A 1 258 ? -18.203 -3.407 66.050 1.00 76.31 258 SER A CA 1
ATOM 1968 C C . SER A 1 258 ? -17.608 -2.042 66.414 1.00 76.31 258 SER A C 1
ATOM 1970 O O . SER A 1 258 ? -17.750 -1.589 67.546 1.00 76.31 258 SER A O 1
ATOM 1972 N N . GLY A 1 259 ? -16.947 -1.380 65.454 1.00 72.25 259 GLY A N 1
ATOM 1973 C CA . GLY A 1 259 ? -16.220 -0.131 65.679 1.00 72.25 259 GLY A CA 1
ATOM 1974 C C . GLY A 1 259 ? -14.848 -0.337 66.324 1.00 72.25 259 GLY A C 1
ATOM 1975 O O . GLY A 1 259 ? -14.229 0.636 66.746 1.00 72.25 259 GLY A O 1
ATOM 1976 N N . SER A 1 260 ? -14.359 -1.582 66.385 1.00 79.88 260 SER A N 1
ATOM 1977 C CA . SER A 1 260 ? -13.051 -1.924 66.964 1.00 79.88 260 SER A CA 1
ATOM 1978 C C . SER A 1 260 ? -11.867 -1.431 66.123 1.00 79.88 260 SER A C 1
ATOM 1980 O O . SER A 1 260 ? -10.758 -1.289 66.635 1.00 79.88 260 SER A O 1
ATOM 1982 N N . ILE A 1 261 ? -12.091 -1.131 64.841 1.00 78.50 261 ILE A N 1
ATOM 1983 C CA . ILE A 1 261 ? -11.078 -0.579 63.939 1.00 78.50 261 ILE A CA 1
ATOM 1984 C C . ILE A 1 261 ? -11.113 0.948 64.026 1.00 78.50 261 ILE A C 1
ATOM 1986 O O . ILE A 1 261 ? -12.123 1.586 63.720 1.00 78.50 261 ILE A O 1
ATOM 1990 N N . ARG A 1 262 ? -9.989 1.560 64.412 1.00 83.81 262 ARG A N 1
ATOM 1991 C CA . ARG A 1 262 ? -9.873 3.024 64.454 1.00 83.81 262 ARG A CA 1
ATOM 1992 C C . ARG A 1 262 ? -9.911 3.587 63.035 1.00 83.81 262 ARG A C 1
ATOM 1994 O O . ARG A 1 262 ? -9.393 2.985 62.098 1.00 83.81 262 ARG A O 1
ATOM 2001 N N . LYS A 1 263 ? -10.439 4.804 62.885 1.00 82.69 263 LYS A N 1
ATOM 2002 C CA . LYS A 1 263 ? -10.558 5.480 61.583 1.00 82.69 263 LYS A CA 1
ATOM 2003 C C . LYS A 1 263 ? -9.231 5.552 60.809 1.00 82.69 263 LYS A C 1
ATOM 2005 O O . LYS A 1 263 ? -9.218 5.262 59.621 1.00 82.69 263 LYS A O 1
ATOM 2010 N N . ALA A 1 264 ? -8.121 5.850 61.488 1.00 85.00 264 ALA A N 1
ATOM 2011 C CA . ALA A 1 264 ? -6.796 5.903 60.865 1.00 85.00 264 ALA A CA 1
ATOM 2012 C C . ALA A 1 264 ? -6.336 4.543 60.304 1.00 85.00 264 ALA A C 1
ATOM 2014 O O . ALA A 1 264 ? -5.750 4.493 59.225 1.00 85.00 264 ALA A O 1
ATOM 2015 N N . ASP A 1 265 ? -6.637 3.445 61.005 1.00 86.00 265 ASP A N 1
ATOM 2016 C CA . ASP A 1 265 ? -6.296 2.093 60.552 1.00 86.00 265 ASP A CA 1
ATOM 2017 C C . ASP A 1 265 ? -7.149 1.712 59.325 1.00 86.00 265 ASP A C 1
ATOM 2019 O O . ASP A 1 265 ? -6.643 1.144 58.359 1.00 86.00 265 ASP A O 1
ATOM 2023 N N . LEU A 1 266 ? -8.431 2.101 59.316 1.00 80.81 266 LEU A N 1
ATOM 2024 C CA . LEU A 1 266 ? -9.325 1.910 58.171 1.00 80.81 266 LEU A CA 1
ATOM 2025 C C . LEU A 1 266 ? -8.856 2.691 56.933 1.00 80.81 266 LEU A C 1
ATOM 2027 O O . LEU A 1 266 ? -8.862 2.154 55.825 1.00 80.81 266 LEU A O 1
ATOM 2031 N N . ASP A 1 267 ? -8.437 3.944 57.114 1.00 82.62 267 ASP A N 1
ATOM 2032 C CA . ASP A 1 267 ? -7.931 4.777 56.021 1.00 82.62 267 ASP A CA 1
ATOM 2033 C C . ASP A 1 267 ? -6.610 4.217 55.462 1.00 82.62 267 ASP A C 1
ATOM 2035 O O . ASP A 1 267 ? -6.413 4.199 54.246 1.00 82.62 267 ASP A O 1
ATOM 2039 N N . PHE A 1 268 ? -5.739 3.669 56.319 1.00 85.50 268 PHE A N 1
ATOM 2040 C CA . PHE A 1 268 ? -4.523 2.973 55.888 1.00 85.50 268 PHE A CA 1
ATOM 2041 C C . PHE A 1 268 ? -4.836 1.733 55.035 1.00 85.50 268 PHE A C 1
ATOM 2043 O O . PHE A 1 268 ? -4.267 1.574 53.953 1.00 85.50 268 PHE A O 1
ATOM 2050 N N . ILE A 1 269 ? -5.776 0.889 55.477 1.00 83.12 269 ILE A N 1
ATOM 2051 C CA . ILE A 1 269 ? -6.219 -0.299 54.728 1.00 83.12 269 ILE A CA 1
ATOM 2052 C C . ILE A 1 269 ? -6.816 0.106 53.376 1.00 83.12 269 ILE A C 1
ATOM 2054 O O . ILE A 1 269 ? -6.452 -0.473 52.351 1.00 83.12 269 ILE A O 1
ATOM 2058 N N . ARG A 1 270 ? -7.686 1.128 53.352 1.00 80.12 270 ARG A N 1
ATOM 2059 C CA . ARG A 1 270 ? -8.278 1.658 52.113 1.00 80.12 270 ARG A CA 1
ATOM 2060 C C . ARG A 1 270 ? -7.192 2.103 51.136 1.00 80.12 270 ARG A C 1
ATOM 2062 O O . ARG A 1 270 ? -7.221 1.704 49.976 1.00 80.12 270 ARG A O 1
ATOM 2069 N N . ASN A 1 271 ? -6.229 2.898 51.594 1.00 83.19 271 ASN A N 1
ATOM 2070 C CA . ASN A 1 271 ? -5.179 3.433 50.729 1.00 83.19 271 ASN A CA 1
ATOM 2071 C C . ASN A 1 271 ? -4.265 2.327 50.187 1.00 83.19 271 ASN A C 1
ATOM 2073 O O . ASN A 1 271 ? -3.990 2.299 48.989 1.00 83.19 271 ASN A O 1
ATOM 2077 N N . GLY A 1 272 ? -3.859 1.376 51.036 1.00 84.06 272 GLY A N 1
ATOM 2078 C CA . GLY A 1 272 ? -3.073 0.218 50.604 1.00 84.06 272 GLY A CA 1
ATOM 2079 C C . GLY A 1 272 ? -3.806 -0.628 49.560 1.00 84.06 272 GLY A C 1
ATOM 2080 O O . GLY A 1 272 ? -3.206 -1.058 48.576 1.00 84.06 272 GLY A O 1
ATOM 2081 N N . PHE A 1 273 ? -5.119 -0.802 49.725 1.00 83.06 273 PHE A N 1
ATOM 2082 C CA . PHE A 1 273 ? -5.960 -1.510 48.766 1.00 83.06 273 PHE A CA 1
ATOM 2083 C C . PHE A 1 273 ? -6.045 -0.795 47.410 1.00 83.06 273 PHE A C 1
ATOM 2085 O O . PHE A 1 273 ? -5.855 -1.428 46.373 1.00 83.06 273 PHE A O 1
ATOM 2092 N N . VAL A 1 274 ? -6.241 0.528 47.400 1.00 79.06 274 VAL A N 1
ATOM 2093 C CA . VAL A 1 274 ? -6.233 1.333 46.164 1.00 79.06 274 VAL A CA 1
ATOM 2094 C C . VAL A 1 274 ? -4.902 1.200 45.424 1.00 79.06 274 VAL A C 1
ATOM 2096 O O . VAL A 1 274 ? -4.885 0.976 44.213 1.00 79.06 274 VAL A O 1
ATOM 2099 N N . THR A 1 275 ? -3.781 1.288 46.147 1.00 81.44 275 THR A N 1
ATOM 2100 C CA . THR A 1 275 ? -2.445 1.101 45.563 1.00 81.44 275 THR A CA 1
ATOM 2101 C C . THR A 1 275 ? -2.262 -0.308 44.996 1.00 81.44 275 THR A C 1
ATOM 2103 O O . THR A 1 275 ? -1.672 -0.460 43.928 1.00 81.44 275 THR A O 1
ATOM 2106 N N . ALA A 1 276 ? -2.788 -1.333 45.671 1.00 82.38 276 ALA A N 1
ATOM 2107 C CA . ALA A 1 276 ? -2.697 -2.716 45.218 1.00 82.38 276 ALA A CA 1
ATOM 2108 C C . ALA A 1 276 ? -3.464 -2.956 43.910 1.00 82.38 276 ALA A C 1
ATOM 2110 O O . ALA A 1 276 ? -2.916 -3.581 43.007 1.00 82.38 276 ALA A O 1
ATOM 2111 N N . ILE A 1 277 ? -4.681 -2.417 43.769 1.00 77.56 277 ILE A N 1
ATOM 2112 C CA . ILE A 1 277 ? -5.496 -2.522 42.539 1.00 77.56 277 ILE A CA 1
ATOM 2113 C C . ILE A 1 277 ? -4.779 -1.916 41.336 1.00 77.56 277 ILE A C 1
ATOM 2115 O O . ILE A 1 277 ? -4.834 -2.464 40.239 1.00 77.56 277 ILE A O 1
ATOM 2119 N N . GLY A 1 278 ? -4.067 -0.807 41.541 1.00 70.88 278 GLY A N 1
ATOM 2120 C CA . GLY A 1 278 ? -3.258 -0.180 40.498 1.00 70.88 278 GLY A CA 1
ATOM 2121 C C . GLY A 1 278 ? -1.999 -0.963 40.108 1.00 70.88 278 GLY A C 1
ATOM 2122 O O . GLY A 1 278 ? -1.308 -0.552 39.179 1.00 70.88 278 GLY A O 1
ATOM 2123 N N . ASN A 1 279 ? -1.674 -2.062 40.798 1.00 78.44 279 ASN A N 1
ATOM 2124 C CA . ASN A 1 279 ? -0.467 -2.843 40.568 1.00 78.44 279 ASN A CA 1
ATOM 2125 C C . ASN A 1 279 ? -0.791 -4.186 39.897 1.00 78.44 279 ASN A C 1
ATOM 2127 O O . ASN A 1 279 ? -1.276 -5.126 40.531 1.00 78.44 279 ASN A O 1
ATOM 2131 N N . ALA A 1 280 ? -0.431 -4.295 38.617 1.00 69.31 280 ALA A N 1
ATOM 2132 C CA . ALA A 1 280 ? -0.632 -5.500 37.817 1.00 69.31 280 ALA A CA 1
ATOM 2133 C C . ALA A 1 280 ? 0.116 -6.735 38.357 1.00 69.31 280 ALA A C 1
ATOM 2135 O O . ALA A 1 280 ? -0.284 -7.855 38.076 1.00 69.31 280 ALA A O 1
ATOM 2136 N N . SER A 1 281 ? 1.166 -6.575 39.164 1.00 76.06 281 SER A N 1
ATOM 2137 C CA . SER A 1 281 ? 1.852 -7.713 39.796 1.00 76.06 281 SER A CA 1
ATOM 2138 C C . SER A 1 281 ? 1.098 -8.274 41.009 1.00 76.06 281 SER A C 1
ATOM 2140 O O . SER A 1 281 ? 1.404 -9.377 41.453 1.00 76.06 281 SER A O 1
ATOM 2142 N N . ILE A 1 282 ? 0.138 -7.522 41.562 1.00 74.75 282 ILE A N 1
ATOM 2143 C CA . ILE A 1 282 ? -0.698 -7.935 42.702 1.00 74.75 282 ILE A CA 1
ATOM 2144 C C . ILE A 1 282 ? -2.060 -8.422 42.204 1.00 74.75 282 ILE A C 1
ATOM 2146 O O . ILE A 1 282 ? -2.512 -9.495 42.598 1.00 74.75 282 ILE A O 1
ATOM 2150 N N . PHE A 1 283 ? -2.684 -7.671 41.294 1.00 74.44 283 PHE A N 1
ATOM 2151 C CA . PHE A 1 283 ? -3.889 -8.095 40.588 1.00 74.44 283 PHE A CA 1
ATOM 2152 C C . PHE A 1 283 ? -3.568 -8.267 39.094 1.00 74.44 283 PHE A C 1
ATOM 2154 O O . PHE A 1 283 ? -3.577 -7.283 38.353 1.00 74.44 283 PHE A O 1
ATOM 2161 N N . PRO A 1 284 ? -3.307 -9.505 38.624 1.00 58.81 284 PRO A N 1
ATOM 2162 C CA . PRO A 1 284 ? -2.715 -9.792 37.308 1.00 58.81 284 PRO A CA 1
ATOM 2163 C C . PRO A 1 284 ? -3.575 -9.451 36.083 1.00 58.81 284 PRO A C 1
ATOM 2165 O O . PRO A 1 284 ? -3.211 -9.799 34.965 1.00 58.81 284 PRO A O 1
ATOM 2168 N N . ARG A 1 285 ? -4.728 -8.798 36.258 1.00 66.31 285 ARG A N 1
ATOM 2169 C CA . ARG A 1 285 ? -5.790 -8.724 35.243 1.00 66.31 285 ARG A CA 1
ATOM 2170 C C . ARG A 1 285 ? -6.280 -7.301 35.011 1.00 66.31 285 ARG A C 1
ATOM 2172 O O . ARG A 1 285 ? -7.451 -6.982 35.172 1.00 66.31 285 ARG A O 1
ATOM 2179 N N . GLY A 1 286 ? -5.337 -6.427 34.664 1.00 59.38 286 GLY A N 1
ATOM 2180 C CA . GLY A 1 286 ? -5.638 -5.084 34.161 1.00 59.38 286 GLY A CA 1
ATOM 2181 C C . GLY A 1 286 ? -6.161 -4.091 35.203 1.00 59.38 286 GLY A C 1
ATOM 2182 O O . GLY A 1 286 ? -6.693 -3.058 34.820 1.00 59.38 286 GLY A O 1
ATOM 2183 N N . GLY A 1 287 ? -6.020 -4.381 36.501 1.00 63.41 287 GLY A N 1
ATOM 2184 C CA . GLY A 1 287 ? -6.442 -3.470 37.572 1.00 63.41 287 GLY A CA 1
ATOM 2185 C C . GLY A 1 287 ? -7.959 -3.350 37.755 1.00 63.41 287 GLY A C 1
ATOM 2186 O O . GLY A 1 287 ? -8.414 -2.389 38.372 1.00 63.41 287 GLY A O 1
ATOM 2187 N N . PHE A 1 288 ? -8.732 -4.310 37.237 1.00 69.19 288 PHE A N 1
ATOM 2188 C CA . PHE A 1 288 ? -10.172 -4.422 37.461 1.00 69.19 288 PHE A CA 1
ATOM 2189 C C . PHE A 1 288 ? -10.455 -5.527 38.476 1.00 69.19 288 PHE A C 1
ATOM 2191 O O . PHE A 1 288 ? -10.018 -6.667 38.307 1.00 69.19 288 PHE A O 1
ATOM 2198 N N . ILE A 1 289 ? -11.215 -5.202 39.518 1.00 79.69 289 ILE A N 1
ATOM 2199 C CA . ILE A 1 289 ? -11.711 -6.184 40.486 1.00 79.69 289 ILE A CA 1
ATOM 2200 C C . ILE A 1 289 ? -13.199 -5.953 40.743 1.00 79.69 289 ILE A C 1
ATOM 2202 O O . ILE A 1 289 ? -13.659 -4.813 40.738 1.00 79.69 289 ILE A O 1
ATOM 2206 N N . GLU A 1 290 ? -13.953 -7.020 40.984 1.00 85.44 290 GLU A N 1
ATOM 2207 C CA . GLU A 1 290 ? -15.341 -6.916 41.440 1.00 85.44 290 GLU A CA 1
ATOM 2208 C C . GLU A 1 290 ? -15.368 -7.056 42.961 1.00 85.44 290 GLU A C 1
ATOM 2210 O O . GLU A 1 290 ? -15.051 -8.117 43.501 1.00 85.44 290 GLU A O 1
ATOM 2215 N N . VAL A 1 291 ? -15.711 -5.976 43.665 1.00 87.19 291 VAL A N 1
ATOM 2216 C CA . VAL A 1 291 ? -15.681 -5.940 45.131 1.00 87.19 291 VAL A CA 1
ATOM 2217 C C . VAL A 1 291 ? -17.088 -5.998 45.695 1.00 87.19 291 VAL A C 1
ATOM 2219 O O . VAL A 1 291 ? -17.963 -5.235 45.294 1.00 87.19 291 VAL A O 1
ATOM 2222 N N . THR A 1 292 ? -17.275 -6.864 46.687 1.00 87.44 292 THR A N 1
ATOM 2223 C CA . THR A 1 292 ? -18.430 -6.846 47.589 1.00 87.44 292 THR A CA 1
ATOM 2224 C C . THR A 1 292 ? -17.936 -6.596 49.007 1.00 87.44 292 THR A C 1
ATOM 2226 O O . THR A 1 292 ? -16.997 -7.253 49.454 1.00 87.44 292 THR A O 1
ATOM 2229 N N . VAL A 1 293 ? -18.565 -5.670 49.736 1.00 87.31 293 VAL A N 1
ATOM 2230 C CA . VAL A 1 293 ? -18.228 -5.407 51.146 1.00 87.31 293 VAL A CA 1
ATOM 2231 C C . VAL A 1 293 ? -19.424 -5.726 52.025 1.00 87.31 293 VAL A C 1
ATOM 2233 O O . VAL A 1 293 ? -20.508 -5.156 51.865 1.00 87.31 293 VAL A O 1
ATOM 2236 N N . VAL A 1 294 ? -19.203 -6.613 52.989 1.00 86.62 294 VAL A N 1
ATOM 2237 C CA . VAL A 1 294 ? -20.189 -7.008 53.993 1.00 86.62 294 VAL A CA 1
ATOM 2238 C C . VAL A 1 294 ? -19.667 -6.619 55.365 1.00 86.62 294 VAL A C 1
ATOM 2240 O O . VAL A 1 294 ? -18.535 -6.932 55.725 1.00 86.62 294 VAL A O 1
ATOM 2243 N N . VAL A 1 295 ? -20.504 -5.930 56.132 1.00 85.81 295 VAL A N 1
ATOM 2244 C CA . VAL A 1 295 ? -20.193 -5.512 57.498 1.00 85.81 295 VAL A CA 1
ATOM 2245 C C . VAL A 1 295 ? -21.009 -6.351 58.475 1.00 85.81 295 VAL A C 1
ATOM 2247 O O . VAL A 1 295 ? -22.233 -6.440 58.349 1.00 85.81 295 VAL A O 1
ATOM 2250 N N . PHE A 1 296 ? -20.325 -6.929 59.462 1.00 83.31 296 PHE A N 1
ATOM 2251 C CA . PHE A 1 296 ? -20.914 -7.681 60.568 1.00 83.31 296 PHE A CA 1
ATOM 2252 C C . PHE A 1 296 ? -20.728 -6.941 61.885 1.00 83.31 296 PHE A C 1
ATOM 2254 O O . PHE A 1 296 ? -19.602 -6.745 62.323 1.00 83.31 296 PHE A O 1
ATOM 2261 N N . GLY A 1 297 ? -21.800 -6.586 62.578 1.00 73.62 297 GLY A N 1
ATOM 2262 C CA . GLY A 1 297 ? -21.691 -6.000 63.913 1.00 73.62 297 GLY A CA 1
ATOM 2263 C C . GLY A 1 297 ? -22.886 -5.137 64.277 1.00 73.62 297 GLY A C 1
ATOM 2264 O O . GLY A 1 297 ? -23.700 -4.784 63.430 1.00 73.62 297 GLY A O 1
ATOM 2265 N N . GLY A 1 298 ? -23.019 -4.818 65.555 1.00 62.69 298 GLY A N 1
ATOM 2266 C CA . GLY A 1 298 ? -24.041 -3.910 66.055 1.00 62.69 298 GLY A CA 1
ATOM 2267 C C . GLY A 1 298 ? -23.708 -3.482 67.475 1.00 62.69 298 GLY A C 1
ATOM 2268 O O . GLY A 1 298 ? -23.054 -4.217 68.215 1.00 62.69 298 GLY A O 1
ATOM 2269 N N . ASN A 1 299 ? -24.122 -2.273 67.845 1.00 59.84 299 ASN A N 1
ATOM 2270 C CA . ASN A 1 299 ? -23.881 -1.744 69.181 1.00 59.84 299 ASN A CA 1
ATOM 2271 C C . ASN A 1 299 ? -24.979 -2.229 70.137 1.00 59.84 299 ASN A C 1
ATOM 2273 O O . ASN A 1 299 ? -26.158 -2.124 69.811 1.00 59.84 299 ASN A O 1
ATOM 2277 N N . ALA A 1 300 ? -24.572 -2.766 71.292 1.00 57.78 300 ALA A N 1
ATOM 2278 C CA . ALA A 1 300 ? -25.383 -3.050 72.484 1.00 57.78 300 ALA A CA 1
ATOM 2279 C C . ALA A 1 300 ? -26.878 -3.390 72.250 1.00 57.78 300 ALA A C 1
ATOM 2281 O O . ALA A 1 300 ? -27.755 -2.726 72.800 1.00 57.78 300 ALA A O 1
ATOM 2282 N N . GLY A 1 301 ? -27.184 -4.437 71.467 1.00 60.03 301 GLY A N 1
ATOM 2283 C CA . GLY A 1 301 ? -28.555 -4.971 71.410 1.00 60.03 301 GLY A CA 1
ATOM 2284 C C . GLY A 1 301 ? -28.949 -5.838 70.211 1.00 60.03 301 GLY A C 1
ATOM 2285 O O . GLY A 1 301 ? -29.968 -6.518 70.291 1.00 60.03 301 GLY A O 1
ATOM 2286 N N . GLY A 1 302 ? -28.175 -5.880 69.123 1.00 63.28 302 GLY A N 1
ATOM 2287 C CA . GLY A 1 302 ? -28.505 -6.741 67.981 1.00 63.28 302 GLY A CA 1
ATOM 2288 C C . GLY A 1 302 ? -27.330 -6.994 67.043 1.00 63.28 302 GLY A C 1
ATOM 2289 O O . GLY A 1 302 ? -26.566 -6.082 66.740 1.00 63.28 302 GLY A O 1
ATOM 2290 N N . LEU A 1 303 ? -27.191 -8.239 66.579 1.00 66.81 303 LEU A N 1
ATOM 2291 C CA . LEU A 1 303 ? -26.273 -8.599 65.499 1.00 66.81 303 LEU A CA 1
ATOM 2292 C C . LEU A 1 303 ? -26.870 -8.114 64.178 1.00 66.81 303 LEU A C 1
ATOM 2294 O O . LEU A 1 303 ? -27.990 -8.492 63.837 1.00 66.81 303 LEU A O 1
ATOM 2298 N N . THR A 1 304 ? -26.126 -7.303 63.426 1.00 76.94 304 THR A N 1
ATOM 2299 C CA . THR A 1 304 ? -26.521 -6.927 62.065 1.00 76.94 304 THR A CA 1
ATOM 2300 C C . THR A 1 304 ? -25.491 -7.427 61.060 1.00 76.94 304 THR A C 1
ATOM 2302 O O . THR A 1 304 ? -24.289 -7.415 61.325 1.00 76.94 304 THR A O 1
ATOM 2305 N N . CYS A 1 305 ? -25.983 -7.909 59.921 1.00 82.94 305 CYS A N 1
ATOM 2306 C CA . CYS A 1 305 ? -25.196 -8.190 58.729 1.00 82.94 305 CYS A CA 1
ATOM 2307 C C . CYS A 1 305 ? -25.754 -7.302 57.622 1.00 82.94 305 CYS A C 1
ATOM 2309 O O . CYS A 1 305 ? -26.958 -7.330 57.354 1.00 82.94 305 CYS A O 1
ATOM 2311 N N . LYS A 1 306 ? -24.897 -6.488 57.010 1.00 85.31 306 LYS A N 1
ATOM 2312 C CA . LYS A 1 306 ? -25.305 -5.564 55.956 1.00 85.31 306 LYS A CA 1
ATOM 2313 C C . LYS A 1 306 ? -24.291 -5.583 54.824 1.00 85.31 306 LYS A C 1
ATOM 2315 O O . LYS A 1 306 ? -23.104 -5.354 55.045 1.00 85.31 306 LYS A O 1
ATOM 2320 N N . VAL A 1 307 ? -24.781 -5.783 53.603 1.00 85.56 307 VAL A N 1
ATOM 2321 C CA . VAL A 1 307 ? -24.019 -5.464 52.392 1.00 85.56 307 VAL A CA 1
ATOM 2322 C C . VAL A 1 307 ? -23.930 -3.943 52.309 1.00 85.56 307 VAL A C 1
ATOM 2324 O O . VAL A 1 307 ? -24.949 -3.260 52.187 1.00 85.56 307 VAL A O 1
ATOM 2327 N N . VAL A 1 308 ? -22.723 -3.404 52.460 1.00 84.44 308 VAL A N 1
ATOM 2328 C CA . VAL A 1 308 ? -22.472 -1.955 52.380 1.00 84.44 308 VAL A CA 1
ATOM 2329 C C . VAL A 1 308 ? -21.954 -1.537 51.010 1.00 84.44 308 VAL A C 1
ATOM 2331 O O . VAL A 1 308 ? -22.105 -0.377 50.645 1.00 84.44 308 VAL A O 1
ATOM 2334 N N . LEU A 1 309 ? -21.412 -2.485 50.242 1.00 81.94 309 LEU A N 1
ATOM 2335 C CA . LEU A 1 309 ? -21.087 -2.316 48.833 1.00 81.94 309 LEU A CA 1
ATOM 2336 C C . LEU A 1 309 ? -21.551 -3.563 48.081 1.00 81.94 309 LEU A C 1
ATOM 2338 O O . LEU A 1 309 ? -21.059 -4.662 48.345 1.00 81.94 309 LEU A O 1
ATOM 2342 N N . ASN A 1 310 ? -22.516 -3.384 47.180 1.00 86.00 310 ASN A N 1
ATOM 2343 C CA . ASN A 1 310 ? -22.928 -4.424 46.236 1.00 86.00 310 ASN A CA 1
ATOM 2344 C C . ASN A 1 310 ? -21.769 -4.757 45.282 1.00 86.00 310 ASN A C 1
ATOM 2346 O O . ASN A 1 310 ? -20.889 -3.907 45.135 1.00 86.00 310 ASN A O 1
ATOM 2350 N N . PRO A 1 311 ? -21.776 -5.928 44.615 1.00 83.62 311 PRO A N 1
ATOM 2351 C CA . PRO A 1 311 ? -20.787 -6.258 43.591 1.00 83.62 311 PRO A CA 1
ATOM 2352 C C . PRO A 1 311 ? -20.573 -5.079 42.638 1.00 83.62 311 PRO A C 1
ATOM 2354 O O . PRO A 1 311 ? -21.487 -4.661 41.928 1.00 83.62 311 PRO A O 1
ATOM 2357 N N . THR A 1 312 ? -19.390 -4.474 42.722 1.00 79.81 312 THR A N 1
ATOM 2358 C CA . THR A 1 312 ? -19.039 -3.259 41.986 1.00 79.81 312 THR A CA 1
ATOM 2359 C C . THR A 1 312 ? -17.664 -3.448 41.377 1.00 79.81 312 THR A C 1
ATOM 2361 O O . THR A 1 312 ? -16.705 -3.757 42.088 1.00 79.81 312 THR A O 1
ATOM 2364 N N . VAL A 1 313 ? -17.560 -3.246 40.064 1.00 79.19 313 VAL A N 1
ATOM 2365 C CA . VAL A 1 313 ? -16.272 -3.245 39.369 1.00 79.19 313 VAL A CA 1
ATOM 2366 C C . VAL A 1 313 ? -15.537 -1.954 39.711 1.00 79.19 313 VAL A C 1
ATOM 2368 O O . VAL A 1 313 ? -16.043 -0.861 39.461 1.00 79.19 313 VAL A O 1
ATOM 2371 N N . VAL A 1 314 ? -14.344 -2.079 40.286 1.00 77.25 314 VAL A N 1
ATOM 2372 C CA . VAL A 1 314 ? -13.500 -0.945 40.667 1.00 77.25 314 VAL A CA 1
ATOM 2373 C C . VAL A 1 314 ? -12.117 -1.037 40.027 1.00 77.25 314 VAL A C 1
ATOM 2375 O O . VAL A 1 314 ? -11.561 -2.115 39.825 1.00 77.25 314 VAL A O 1
ATOM 2378 N N . THR A 1 315 ? -11.578 0.142 39.734 1.00 73.50 315 THR A N 1
ATOM 2379 C CA . THR A 1 315 ? -10.223 0.428 39.252 1.00 73.50 315 THR A CA 1
ATOM 2380 C C . THR A 1 315 ? -9.520 1.404 40.198 1.00 73.50 315 THR A C 1
ATOM 2382 O O . THR A 1 315 ? -10.158 2.018 41.062 1.00 73.50 315 THR A O 1
ATOM 2385 N N . ASN A 1 316 ? -8.215 1.618 40.002 1.00 67.06 316 ASN A N 1
ATOM 2386 C CA . ASN A 1 316 ? -7.458 2.637 40.741 1.00 67.06 316 ASN A CA 1
ATOM 2387 C C . ASN A 1 316 ? -8.024 4.067 40.577 1.00 67.06 316 ASN A C 1
ATOM 2389 O O . ASN A 1 316 ? -7.823 4.900 41.458 1.00 67.06 316 ASN A O 1
ATOM 2393 N N . ALA A 1 317 ? -8.759 4.346 39.495 1.00 62.25 317 ALA A N 1
ATOM 2394 C CA . ALA A 1 317 ? -9.340 5.654 39.203 1.00 62.25 317 ALA A CA 1
ATOM 2395 C C . ALA A 1 317 ? -10.706 5.878 39.880 1.00 62.25 317 ALA A C 1
ATOM 2397 O O . ALA A 1 317 ? -11.068 7.012 40.184 1.00 62.25 317 ALA A O 1
ATOM 2398 N N . THR A 1 318 ? -11.467 4.812 40.145 1.00 62.62 318 THR A N 1
ATOM 2399 C CA . THR A 1 318 ? -12.864 4.898 40.622 1.00 62.62 318 THR A CA 1
ATOM 2400 C C . THR A 1 318 ? -13.035 4.925 42.145 1.00 62.62 318 THR A C 1
ATOM 2402 O O . THR A 1 318 ? -14.126 5.222 42.613 1.00 62.62 318 THR A O 1
ATOM 2405 N N . ILE A 1 319 ? -11.998 4.637 42.945 1.00 59.22 319 ILE A N 1
ATOM 2406 C CA . ILE A 1 319 ? -12.125 4.476 44.418 1.00 59.22 319 ILE A CA 1
ATOM 2407 C C . ILE A 1 319 ? -11.992 5.810 45.197 1.00 59.22 319 ILE A C 1
ATOM 2409 O O . ILE A 1 319 ? -12.052 5.845 46.429 1.00 59.22 319 ILE A O 1
ATOM 2413 N N . ASN A 1 320 ? -11.857 6.941 44.502 1.00 45.62 320 ASN A N 1
ATOM 2414 C CA . ASN A 1 320 ? -11.672 8.259 45.126 1.00 45.62 320 ASN A CA 1
ATOM 2415 C C . ASN A 1 320 ? -12.960 8.947 45.627 1.00 45.62 320 ASN A C 1
ATOM 2417 O O . ASN A 1 320 ? -12.870 10.075 46.108 1.00 45.62 320 ASN A O 1
ATOM 2421 N N . TYR A 1 321 ? -14.122 8.287 45.574 1.00 40.56 321 TYR A N 1
ATOM 2422 C CA . TYR A 1 321 ? -15.385 8.793 46.130 1.00 40.56 321 TYR A CA 1
ATOM 2423 C C . TYR A 1 321 ? -15.854 7.930 47.302 1.00 40.56 321 TYR A C 1
ATOM 2425 O O . TYR A 1 321 ? -15.944 6.695 47.135 1.00 40.56 321 TYR A O 1
#